Protein AF-A0A1Q3CC26-F1 (afdb_monomer_lite)

Radius of gyration: 18.16 Å; chains: 1; bounding box: 49×31×50 Å

Secondary structure (DSSP, 8-state):
--HHHHHHHHHT-EE--SSSS--EEEEEETTEEEEEEHHHHHHHHT----SB----SSS----SSS-HHHHHHHH-TTS-GGG-S--BGGGS-HHHHHHHHHIIIIIS--SS-SSB--HHHHHHHHHHHHT--B-HHHHHHHHHHHHHT-TTS----HHHHHHHHHHTT---TTPPPPP--------HHHHHHTT-

pLDDT: mean 88.32, std 8.86, range [59.94, 98.31]

Sequence (196 aa):
YYVELVKEFYNNLLDVSGDCDNLEIKSKVSKSVIKFDDKLLGDILSVPANGSRFFETKKWPEDLDLVLEDCLRVFYPNENVFGGMAKPTNLLSAEHRLLHHIVATHVLPTSGGHEKMSYQDLYIMCHVVTGKPLNLPYLIMKNILRASSNIDGALPYGMVTTKIFARFGIFPGNEIPSRIDVGDVYEASSLKRMGW

InterPro domains:
  IPR046796 Putative plant retrotransposon-related domain [PF20167] (1-170)

Organism: Cephalotus follicularis (NCBI:txid3775)

Foldseek 3Di:
DFVVQLVQFLLQWDFPDPDPPWTKIWGAGPNDIFIDTLCVLCVLVVHDQDFDLDDDFPDADPDPPDDQQVLCCVFQVPDDSVPPFQDFLLNGALVVSVLLCCCCPPQQDFPDDSGTDTSSSSVVSCCVVVVGDDRSSSNVSVSSNVQSVPPPTDRPDPVSVVSSCVVRVHDSVPGDDDDPPDDDDCDPVNSVVSVD

Structure (mmCIF, N/CA/C/O backbone):
data_AF-A0A1Q3CC26-F1
#
_entry.id   AF-A0A1Q3CC26-F1
#
loop_
_atom_site.group_PDB
_atom_site.id
_atom_site.type_symbol
_atom_site.label_atom_id
_atom_site.label_alt_id
_atom_site.label_comp_id
_atom_site.label_asym_id
_atom_site.label_entity_id
_atom_site.label_seq_id
_atom_site.pdbx_PDB_ins_code
_atom_site.Cartn_x
_atom_site.Cartn_y
_atom_site.Cartn_z
_atom_site.occupancy
_atom_site.B_iso_or_equiv
_atom_site.auth_seq_id
_atom_site.auth_comp_id
_atom_site.auth_asym_id
_atom_site.auth_atom_id
_atom_site.pdbx_PDB_model_num
ATOM 1 N N . TYR A 1 1 ? -17.063 4.656 2.271 1.00 89.69 1 TYR A N 1
ATOM 2 C CA . TYR A 1 1 ? -16.264 4.641 3.508 1.00 89.69 1 TYR A CA 1
ATOM 3 C C . TYR A 1 1 ? -16.839 5.657 4.477 1.00 89.69 1 TYR A C 1
ATOM 5 O O . TYR A 1 1 ? -17.681 6.440 4.064 1.00 89.69 1 TYR A O 1
ATOM 13 N N . TYR A 1 2 ? -16.430 5.628 5.739 1.00 94.06 2 TYR A N 1
ATOM 14 C CA . TYR A 1 2 ? -16.953 6.508 6.789 1.00 94.06 2 TYR A CA 1
ATOM 15 C C . TYR A 1 2 ? -15.856 7.502 7.185 1.00 94.06 2 TYR A C 1
ATOM 17 O O . TYR A 1 2 ? -14.860 7.098 7.776 1.00 94.06 2 TYR A O 1
ATOM 25 N N . VAL A 1 3 ? -15.968 8.756 6.740 1.00 92.75 3 VAL A N 1
ATOM 26 C CA . VAL A 1 3 ? -14.954 9.813 6.901 1.00 92.75 3 VAL A CA 1
ATOM 27 C C . VAL A 1 3 ? -14.581 10.048 8.364 1.00 92.75 3 VAL A C 1
ATOM 29 O O . VAL A 1 3 ? -13.393 10.094 8.671 1.00 92.75 3 VAL A O 1
ATOM 32 N N . GLU A 1 4 ? -15.552 10.194 9.261 1.00 94.25 4 GLU A N 1
ATOM 33 C CA . GLU A 1 4 ? -15.297 10.533 10.663 1.00 94.25 4 GLU A CA 1
ATOM 34 C C . GLU A 1 4 ? -14.693 9.347 11.417 1.00 94.25 4 GLU A C 1
ATOM 36 O O . GLU A 1 4 ? -13.690 9.518 12.111 1.00 94.25 4 GLU A O 1
ATOM 41 N N . LEU A 1 5 ? -15.188 8.125 11.188 1.00 95.06 5 LEU A N 1
ATOM 42 C CA . LEU A 1 5 ? -14.526 6.924 11.709 1.00 95.06 5 LEU A CA 1
ATOM 43 C C . LEU A 1 5 ? -13.107 6.736 11.159 1.00 95.06 5 LEU A C 1
ATOM 45 O O . LEU A 1 5 ? -12.209 6.325 11.893 1.00 95.06 5 LEU A O 1
ATOM 49 N N . VAL A 1 6 ? -12.880 7.020 9.873 1.00 95.12 6 VAL A N 1
ATOM 50 C CA . VAL A 1 6 ? -11.535 6.961 9.284 1.00 95.12 6 VAL A CA 1
ATOM 51 C C . VAL A 1 6 ? -10.623 7.983 9.964 1.00 95.12 6 VAL A C 1
ATOM 53 O O . VAL A 1 6 ? -9.529 7.617 10.379 1.00 95.12 6 VAL A O 1
ATOM 56 N N . LYS A 1 7 ? -11.063 9.229 10.167 1.00 94.31 7 LYS A N 1
ATOM 57 C CA . LYS A 1 7 ? -10.277 10.230 10.908 1.00 94.31 7 LYS A CA 1
ATOM 58 C C . LYS A 1 7 ? -9.962 9.773 12.332 1.00 94.31 7 LYS A C 1
ATOM 60 O O . LYS A 1 7 ? -8.811 9.868 12.746 1.00 94.31 7 LYS A O 1
ATOM 65 N N . GLU A 1 8 ? -10.942 9.239 13.065 1.00 95.31 8 GLU A N 1
ATOM 66 C CA . GLU A 1 8 ? -10.725 8.690 14.413 1.00 95.31 8 GLU A CA 1
ATOM 67 C C . GLU A 1 8 ? -9.664 7.578 14.394 1.00 95.31 8 GLU A C 1
ATOM 69 O O . GLU A 1 8 ? -8.750 7.577 15.220 1.00 95.31 8 GLU A O 1
ATOM 74 N N . PHE A 1 9 ? -9.741 6.671 13.416 1.00 96.50 9 PHE A N 1
ATOM 75 C CA . PHE A 1 9 ? -8.770 5.595 13.238 1.00 96.50 9 PHE A CA 1
ATOM 76 C C . PHE A 1 9 ? -7.343 6.109 13.040 1.00 96.50 9 PHE A C 1
ATOM 78 O O . PHE A 1 9 ? -6.434 5.619 13.713 1.00 96.50 9 PHE A O 1
ATOM 85 N N . TYR A 1 10 ? -7.151 7.085 12.151 1.00 95.44 10 TYR A N 1
ATOM 86 C CA . TYR A 1 10 ? -5.837 7.666 11.868 1.00 95.44 10 TYR A CA 1
ATOM 87 C C . TYR A 1 10 ? -5.294 8.491 13.042 1.00 95.44 10 TYR A C 1
ATOM 89 O O . TYR A 1 10 ? -4.112 8.385 13.357 1.00 95.44 10 TYR A O 1
ATOM 97 N N . ASN A 1 11 ? -6.146 9.252 13.734 1.00 93.88 11 ASN A N 1
ATOM 98 C CA . ASN A 1 11 ? -5.740 10.079 14.876 1.00 93.88 11 ASN A CA 1
ATOM 99 C C . ASN A 1 11 ? -5.278 9.254 16.086 1.00 93.88 11 ASN A C 1
ATOM 101 O O . ASN A 1 11 ? -4.453 9.715 16.868 1.00 93.88 11 ASN A O 1
ATOM 105 N N . ASN A 1 12 ? -5.812 8.041 16.246 1.00 94.94 12 ASN A N 1
ATOM 106 C CA . ASN A 1 12 ? -5.474 7.140 17.350 1.00 94.94 12 ASN A CA 1
ATOM 107 C C . ASN A 1 12 ? -4.494 6.028 16.941 1.00 94.94 12 ASN A C 1
ATOM 109 O O . ASN A 1 12 ? -4.332 5.056 17.684 1.00 94.94 12 ASN A O 1
ATOM 113 N N . LEU A 1 13 ? -3.894 6.136 15.753 1.00 95.06 13 LEU A N 1
ATOM 114 C CA . LEU A 1 13 ? -3.024 5.118 15.183 1.00 95.06 13 LEU A CA 1
ATOM 115 C C . LEU A 1 13 ? -1.675 5.068 15.906 1.00 95.06 13 LEU A C 1
ATOM 117 O O . LEU A 1 13 ? -1.036 6.091 16.138 1.00 95.06 13 LEU A O 1
ATOM 121 N N . LEU A 1 14 ? -1.229 3.860 16.230 1.00 93.31 14 LEU A N 1
ATOM 122 C CA . LEU A 1 14 ? 0.040 3.588 16.885 1.00 93.31 14 LEU A CA 1
ATOM 123 C C . LEU A 1 14 ? 0.729 2.413 16.198 1.00 93.31 14 LEU A C 1
ATOM 125 O O . LEU A 1 14 ? 0.115 1.367 15.971 1.00 93.31 14 LEU A O 1
ATOM 129 N N . ASP A 1 15 ? 2.017 2.587 15.931 1.00 92.00 15 ASP A N 1
ATOM 130 C CA . ASP A 1 15 ? 2.924 1.483 15.649 1.00 92.00 15 ASP A CA 1
ATOM 131 C C . ASP A 1 15 ? 3.275 0.808 16.985 1.00 92.00 15 ASP A C 1
ATOM 133 O O . ASP A 1 15 ? 3.804 1.452 17.895 1.00 92.00 15 ASP A O 1
ATOM 137 N N . VAL A 1 16 ? 2.901 -0.463 17.138 1.00 90.62 16 VAL A N 1
ATOM 138 C CA . VAL A 1 16 ? 3.174 -1.266 18.344 1.00 90.62 16 VAL A CA 1
ATOM 139 C C . VAL A 1 16 ? 4.120 -2.429 18.053 1.00 90.62 16 VAL A C 1
ATOM 141 O O . VAL A 1 16 ? 4.190 -3.376 18.837 1.00 90.62 16 VAL A O 1
ATOM 144 N N . SER A 1 17 ? 4.844 -2.351 16.936 1.00 85.56 17 SER A N 1
ATOM 145 C CA . SER A 1 17 ? 5.831 -3.347 16.527 1.00 85.56 17 SER A CA 1
ATOM 146 C C . SER A 1 17 ? 6.896 -3.513 17.612 1.00 85.56 17 SER A C 1
ATOM 148 O O . SER A 1 17 ? 7.475 -2.538 18.095 1.00 85.56 17 SER A O 1
ATOM 150 N N . GLY A 1 18 ? 7.143 -4.759 18.020 1.00 69.00 18 GLY A N 1
ATOM 151 C CA . GLY A 1 18 ? 8.181 -5.087 19.004 1.00 69.00 18 GLY A CA 1
ATOM 152 C C . GLY A 1 18 ? 9.588 -5.160 18.403 1.00 69.00 18 GLY A C 1
ATOM 153 O O . GLY A 1 18 ? 10.572 -5.042 19.130 1.00 69.00 18 GLY A O 1
ATOM 154 N N . ASP A 1 19 ? 9.680 -5.346 17.086 1.00 70.88 19 ASP A N 1
ATOM 155 C CA . ASP A 1 19 ? 10.912 -5.442 16.308 1.00 70.88 19 ASP A CA 1
ATOM 156 C C . ASP A 1 19 ? 10.727 -4.814 14.908 1.00 70.88 19 ASP A C 1
ATOM 158 O O . ASP A 1 19 ? 9.651 -4.321 14.565 1.00 70.88 19 ASP A O 1
ATOM 162 N N . CYS A 1 20 ? 11.796 -4.789 14.106 1.00 62.06 20 CYS A N 1
ATOM 163 C CA . CYS A 1 20 ? 11.787 -4.206 12.758 1.00 62.06 20 CYS A CA 1
ATOM 164 C C . CYS A 1 20 ? 10.996 -5.051 11.734 1.00 62.06 20 CYS A C 1
ATOM 166 O O . CYS A 1 20 ? 10.533 -4.525 10.718 1.00 62.06 20 CYS A O 1
ATOM 168 N N . ASP A 1 21 ? 10.829 -6.351 11.996 1.00 67.50 21 ASP A N 1
ATOM 169 C CA . ASP A 1 21 ? 10.376 -7.336 11.008 1.00 67.50 21 ASP A CA 1
ATOM 170 C C . ASP A 1 21 ? 8.868 -7.621 11.087 1.00 67.50 21 ASP A C 1
ATOM 172 O O . ASP A 1 21 ? 8.257 -8.044 10.096 1.00 67.50 21 ASP A O 1
ATOM 176 N N . ASN A 1 22 ? 8.246 -7.352 12.235 1.00 82.12 22 ASN A N 1
ATOM 177 C CA . ASN A 1 22 ? 6.847 -7.644 12.522 1.00 82.12 22 ASN A CA 1
ATOM 178 C C . ASN A 1 22 ? 6.056 -6.351 12.736 1.00 82.12 22 ASN A C 1
ATOM 180 O O . ASN A 1 22 ? 5.826 -5.916 13.865 1.00 82.12 22 ASN A O 1
ATOM 184 N N . LEU A 1 23 ? 5.629 -5.751 11.620 1.00 91.50 23 LEU A N 1
ATOM 185 C CA . LEU A 1 23 ? 4.786 -4.561 11.638 1.00 91.50 23 LEU A CA 1
ATOM 186 C C . LEU A 1 23 ? 3.415 -4.874 12.242 1.00 91.50 23 LEU A C 1
ATOM 188 O O . LEU A 1 23 ? 2.667 -5.687 11.698 1.00 91.50 23 LEU A O 1
ATOM 192 N N . GLU A 1 24 ? 3.052 -4.160 13.301 1.00 95.38 24 GLU A N 1
ATOM 193 C CA . GLU A 1 24 ? 1.739 -4.279 13.922 1.00 95.38 24 GLU A CA 1
ATOM 194 C C . GLU A 1 24 ? 1.145 -2.902 14.221 1.00 95.38 24 GLU A C 1
ATOM 196 O O . GLU A 1 24 ? 1.756 -2.052 14.871 1.00 95.38 24 GLU A O 1
ATOM 201 N N . ILE A 1 25 ? -0.081 -2.687 13.747 1.00 95.44 25 ILE A N 1
ATOM 202 C CA . ILE A 1 25 ? -0.804 -1.432 13.924 1.00 95.44 25 ILE A CA 1
ATOM 203 C C . ILE A 1 25 ? -1.866 -1.610 14.996 1.00 95.44 25 ILE A C 1
ATOM 205 O O . ILE A 1 25 ? -2.633 -2.576 14.988 1.00 95.44 25 ILE A O 1
ATOM 209 N N . LYS A 1 26 ? -1.964 -0.621 15.883 1.00 96.94 26 LYS A N 1
ATOM 210 C CA . LYS A 1 26 ? -3.034 -0.490 16.867 1.00 96.94 26 LYS A CA 1
ATOM 211 C C . LYS A 1 26 ? -3.762 0.834 16.679 1.00 96.94 26 LYS A C 1
ATOM 213 O O . LYS A 1 26 ? -3.135 1.863 16.477 1.00 96.94 26 LYS A O 1
ATOM 218 N N . SER A 1 27 ? -5.083 0.830 16.803 1.00 97.25 27 SER A N 1
ATOM 219 C CA . SER A 1 27 ? -5.876 2.059 16.890 1.00 97.25 27 SER A CA 1
ATOM 220 C C . SER A 1 27 ? -7.073 1.864 17.810 1.00 97.25 27 SER A C 1
ATOM 222 O O . SER A 1 27 ? -7.564 0.746 17.986 1.00 97.25 27 SER A O 1
ATOM 224 N N . LYS A 1 28 ? -7.540 2.945 18.433 1.00 96.81 28 LYS A N 1
ATOM 225 C CA . LY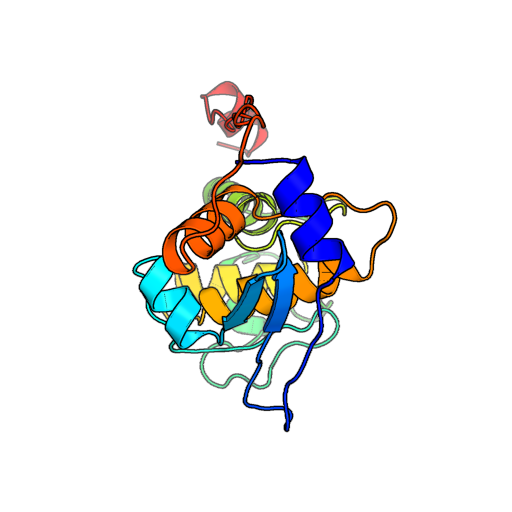S A 1 28 ? -8.766 2.948 19.232 1.00 96.81 28 LYS A CA 1
ATOM 226 C C . LYS A 1 28 ? -9.847 3.700 18.466 1.00 96.81 28 LYS A C 1
ATOM 228 O O . LYS A 1 28 ? -9.674 4.875 18.177 1.00 96.81 28 LYS A O 1
ATOM 233 N N . VAL A 1 29 ? -10.953 3.028 18.167 1.00 95.69 29 VAL A N 1
ATOM 234 C CA . VAL A 1 29 ? -12.065 3.587 17.386 1.00 95.69 29 VAL A CA 1
ATOM 235 C C . VAL A 1 29 ? -13.373 3.185 18.039 1.00 95.69 29 VAL A C 1
ATOM 237 O O . VAL A 1 29 ? -13.574 2.006 18.338 1.00 95.69 29 VAL A O 1
ATOM 240 N N . SER A 1 30 ? -14.266 4.142 18.296 1.00 92.75 30 SER A N 1
ATOM 241 C CA . SER A 1 30 ? -15.578 3.875 18.900 1.00 92.75 30 SER A CA 1
ATOM 242 C C . SER A 1 30 ? -15.479 3.016 20.172 1.00 92.75 30 SER A C 1
ATOM 244 O O . SER A 1 30 ? -16.214 2.049 20.362 1.00 92.75 30 SER A O 1
ATOM 246 N N . LYS A 1 31 ? -14.516 3.354 21.046 1.00 90.94 31 LYS A N 1
ATOM 247 C CA . LYS A 1 31 ? -14.164 2.638 22.297 1.00 90.94 31 LYS A CA 1
ATOM 248 C C . LYS A 1 31 ? -13.603 1.217 22.118 1.00 90.94 31 LYS A C 1
ATOM 250 O O . LYS A 1 31 ? -13.161 0.637 23.109 1.00 90.94 31 LYS A O 1
ATOM 255 N N . SER A 1 32 ? -13.551 0.698 20.897 1.00 94.12 32 SER A N 1
ATOM 256 C CA . SER A 1 32 ? -12.976 -0.604 20.562 1.00 94.12 32 SER A CA 1
ATOM 257 C C . SER A 1 32 ? -11.496 -0.467 20.217 1.00 94.12 32 SER A C 1
ATOM 259 O O . SER A 1 32 ? -11.059 0.566 19.711 1.00 94.12 32 SER A O 1
ATOM 261 N N . VAL A 1 33 ? -10.709 -1.502 20.510 1.00 96.50 33 VAL A N 1
ATOM 262 C CA . VAL A 1 33 ? -9.289 -1.559 20.141 1.00 96.50 33 VAL A CA 1
ATOM 263 C C . VAL A 1 33 ? -9.148 -2.439 18.910 1.00 96.50 33 VAL A C 1
ATOM 265 O O . VAL A 1 33 ? -9.494 -3.616 18.939 1.00 96.50 33 VAL A O 1
ATOM 268 N N . ILE A 1 34 ? -8.617 -1.855 17.846 1.00 97.25 34 ILE A N 1
ATOM 269 C CA . ILE A 1 34 ? -8.234 -2.537 16.617 1.00 97.25 34 ILE A CA 1
ATOM 270 C C . ILE A 1 34 ? -6.738 -2.832 16.717 1.00 97.25 34 ILE A C 1
ATOM 272 O O . ILE A 1 34 ? -5.959 -1.940 17.059 1.00 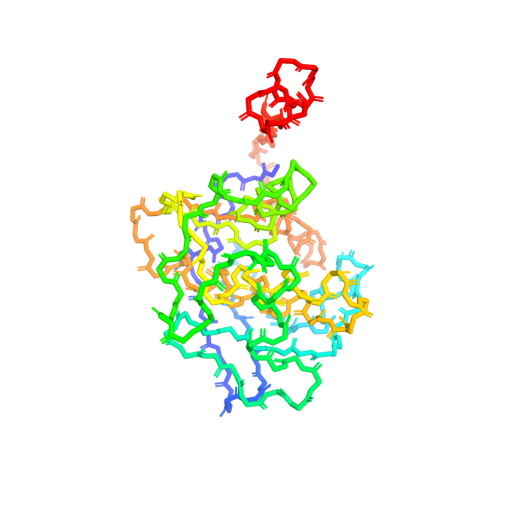97.25 34 ILE A O 1
ATOM 276 N N . LYS A 1 35 ? -6.339 -4.070 16.425 1.00 97.00 35 LYS A N 1
ATOM 277 C CA . LYS A 1 35 ? -4.936 -4.490 16.348 1.00 97.00 35 LYS A CA 1
ATOM 278 C C . LYS A 1 35 ? -4.781 -5.480 15.202 1.00 97.00 35 LYS A C 1
ATOM 280 O O . LYS A 1 35 ? -5.529 -6.455 15.166 1.00 97.00 35 LYS A O 1
ATOM 285 N N . PHE A 1 36 ? -3.880 -5.221 14.265 1.00 96.75 36 PHE A N 1
ATOM 286 C CA . PHE A 1 36 ? -3.698 -6.083 13.099 1.00 96.75 36 PHE A CA 1
ATOM 287 C C . PHE A 1 36 ? -2.277 -6.010 12.541 1.00 96.75 36 PHE A C 1
ATOM 289 O O . PHE A 1 36 ? -1.614 -4.974 12.625 1.00 96.75 36 PHE A O 1
ATOM 296 N N . ASP A 1 37 ? -1.851 -7.126 11.959 1.00 96.44 37 ASP A N 1
ATOM 297 C CA . ASP A 1 37 ? -0.633 -7.282 11.173 1.00 96.44 37 ASP A CA 1
ATOM 298 C C . ASP A 1 37 ? -0.968 -7.385 9.670 1.00 96.44 37 ASP A C 1
ATOM 300 O O . ASP A 1 37 ? -2.130 -7.291 9.248 1.00 96.44 37 ASP A O 1
ATOM 304 N N . ASP A 1 38 ? 0.060 -7.570 8.844 1.00 96.25 38 ASP A N 1
ATOM 305 C CA . ASP A 1 38 ? -0.075 -7.687 7.391 1.00 96.25 38 ASP A CA 1
ATOM 306 C C . ASP A 1 38 ? -0.850 -8.944 6.981 1.00 96.25 38 ASP A C 1
ATOM 308 O O . ASP A 1 38 ? -1.603 -8.911 6.009 1.00 96.25 38 ASP A O 1
ATOM 312 N N . LYS A 1 39 ? -0.728 -10.033 7.747 1.00 96.94 39 LYS A N 1
ATOM 313 C CA . LYS A 1 39 ? -1.462 -11.284 7.511 1.00 96.94 39 LYS A CA 1
ATOM 314 C C . LYS A 1 39 ? -2.960 -11.096 7.709 1.00 96.94 39 LYS A C 1
ATOM 316 O O . LYS A 1 39 ? -3.733 -11.406 6.805 1.00 96.94 39 LYS A O 1
ATOM 321 N N . LEU A 1 40 ? -3.374 -10.525 8.843 1.00 98.00 40 LEU A N 1
ATOM 322 C CA . LEU A 1 40 ? -4.784 -10.249 9.111 1.00 98.00 40 LEU A CA 1
ATOM 323 C C . LEU A 1 40 ? -5.357 -9.251 8.100 1.00 98.00 40 LEU A C 1
ATOM 325 O O . LEU A 1 40 ? -6.496 -9.410 7.661 1.00 98.00 40 LEU A O 1
ATOM 329 N N . LEU A 1 41 ? -4.585 -8.237 7.694 1.00 98.06 41 LEU A N 1
ATOM 330 C CA . LEU A 1 41 ? -5.019 -7.331 6.631 1.00 98.06 41 LEU A CA 1
ATOM 331 C C . LEU A 1 41 ? -5.150 -8.053 5.280 1.00 98.06 41 LEU A C 1
ATOM 333 O O . LEU A 1 41 ? -6.119 -7.810 4.558 1.00 98.06 41 LEU A O 1
ATOM 337 N N . GLY A 1 42 ? -4.223 -8.955 4.955 1.00 97.81 42 GLY A N 1
ATOM 338 C CA . GLY A 1 42 ? -4.294 -9.829 3.784 1.00 97.81 42 GLY A CA 1
ATOM 339 C C . GLY A 1 42 ? -5.580 -10.649 3.759 1.00 97.81 42 GLY A C 1
ATOM 340 O O . GLY A 1 42 ? -6.296 -10.625 2.759 1.00 97.81 42 GLY A O 1
ATOM 341 N N . ASP A 1 43 ? -5.948 -11.261 4.886 1.00 98.31 43 ASP A N 1
ATOM 342 C CA . ASP A 1 43 ? -7.200 -12.012 5.030 1.00 98.31 43 ASP A CA 1
ATOM 343 C C . ASP A 1 43 ? -8.438 -11.123 4.816 1.00 98.31 43 ASP A C 1
ATOM 345 O O . ASP A 1 43 ? -9.358 -11.491 4.082 1.00 98.31 43 ASP A O 1
ATOM 349 N N . ILE A 1 44 ? -8.457 -9.919 5.407 1.00 98.06 44 ILE A N 1
ATOM 350 C CA . ILE A 1 44 ? -9.551 -8.937 5.253 1.00 98.06 44 ILE A CA 1
ATOM 351 C C . ILE A 1 44 ? -9.727 -8.515 3.786 1.00 98.06 44 ILE A C 1
ATOM 353 O O . ILE A 1 44 ? -10.850 -8.293 3.319 1.00 98.06 44 ILE A O 1
ATOM 357 N N . LEU A 1 45 ? -8.618 -8.364 3.063 1.00 96.81 45 LEU A N 1
ATOM 358 C CA . LEU A 1 45 ? -8.600 -7.937 1.666 1.00 96.81 45 LEU A CA 1
ATOM 359 C C . LEU A 1 45 ? -8.684 -9.102 0.675 1.00 96.81 45 LEU A C 1
ATOM 361 O O . LEU A 1 45 ? -8.910 -8.851 -0.507 1.00 96.81 45 LEU A O 1
ATOM 365 N N . SER A 1 46 ? -8.565 -10.343 1.154 1.00 97.31 46 SER A N 1
ATOM 366 C CA . SER A 1 46 ? -8.463 -11.555 0.337 1.00 97.31 46 SER A CA 1
ATOM 367 C C . SER A 1 46 ? -7.287 -11.505 -0.648 1.00 97.31 46 SER A C 1
ATOM 369 O O . SER A 1 46 ? -7.427 -11.866 -1.815 1.00 97.31 46 SER A O 1
ATOM 371 N N . VAL A 1 47 ? -6.123 -11.044 -0.175 1.00 96.12 47 VAL A N 1
ATOM 372 C CA . VAL A 1 47 ? -4.873 -10.974 -0.950 1.00 96.12 47 VAL A CA 1
ATOM 373 C C . VAL A 1 47 ? -3.713 -11.625 -0.185 1.00 96.12 47 VAL A C 1
ATOM 375 O O . VAL A 1 47 ? -3.704 -11.591 1.047 1.00 96.12 47 VAL A O 1
ATOM 378 N N . PRO A 1 48 ? -2.709 -12.198 -0.875 1.00 96.06 48 PRO A N 1
ATOM 379 C CA . PRO A 1 48 ? -1.537 -12.767 -0.214 1.00 96.06 48 PRO A CA 1
ATOM 380 C C . PRO A 1 48 ? -0.733 -11.720 0.573 1.00 96.06 48 PRO A C 1
ATOM 382 O O . PRO A 1 48 ? -0.485 -10.618 0.087 1.00 96.06 48 PRO A O 1
ATOM 385 N N . ALA A 1 49 ? -0.264 -12.101 1.762 1.00 96.00 49 ALA A N 1
ATOM 386 C CA . ALA A 1 49 ? 0.671 -11.327 2.584 1.00 96.00 49 ALA A CA 1
ATOM 387 C C . ALA A 1 49 ? 2.095 -11.919 2.501 1.00 96.00 49 ALA A C 1
ATOM 389 O O . ALA A 1 49 ? 2.718 -12.242 3.512 1.00 96.00 49 ALA A O 1
ATOM 390 N N . ASN A 1 50 ? 2.592 -12.152 1.281 1.00 94.31 50 ASN A N 1
ATOM 391 C CA . ASN A 1 50 ? 3.904 -12.750 1.019 1.00 94.31 50 ASN A CA 1
ATOM 392 C C . ASN A 1 50 ? 4.730 -11.909 0.034 1.00 94.31 50 ASN A C 1
ATOM 394 O O . ASN A 1 50 ? 4.227 -10.969 -0.572 1.00 94.31 50 ASN A O 1
ATOM 398 N N . GLY A 1 51 ? 6.006 -12.258 -0.125 1.00 94.00 51 GLY A N 1
ATOM 399 C CA . GLY A 1 51 ? 6.914 -11.545 -1.021 1.00 94.00 51 GLY A CA 1
ATOM 400 C C . GLY A 1 51 ? 7.589 -10.342 -0.373 1.00 94.00 51 GLY A C 1
ATOM 401 O O . GLY A 1 51 ? 7.652 -10.237 0.855 1.00 94.00 51 GLY A O 1
ATOM 402 N N . SER A 1 52 ? 8.123 -9.453 -1.211 1.00 93.25 52 SER A N 1
ATOM 403 C CA . SER A 1 52 ? 8.915 -8.316 -0.740 1.00 93.25 52 SER A CA 1
ATOM 404 C C . SER A 1 52 ? 8.094 -7.359 0.123 1.00 93.25 52 SER A C 1
ATOM 406 O O . SER A 1 52 ? 6.926 -7.081 -0.154 1.00 93.25 52 SER A O 1
ATOM 408 N N . ARG A 1 53 ? 8.734 -6.843 1.173 1.00 92.19 53 ARG A N 1
ATOM 409 C CA . ARG A 1 53 ? 8.197 -5.848 2.114 1.00 92.19 53 ARG A CA 1
ATOM 410 C C . ARG A 1 53 ? 8.903 -4.494 1.986 1.00 92.19 53 ARG A C 1
ATOM 412 O O . ARG A 1 53 ? 8.777 -3.646 2.863 1.00 92.19 53 ARG A O 1
ATOM 419 N N . PHE A 1 54 ? 9.681 -4.289 0.923 1.00 89.75 54 PHE A N 1
ATOM 420 C CA . PHE A 1 54 ? 10.449 -3.063 0.748 1.00 89.75 54 PHE A CA 1
ATOM 421 C C . PHE A 1 54 ? 9.537 -1.826 0.720 1.00 89.75 54 PHE A C 1
ATOM 423 O O . PHE A 1 54 ? 8.639 -1.708 -0.111 1.00 89.75 54 PHE A O 1
ATOM 430 N N . PHE A 1 55 ? 9.795 -0.887 1.629 1.00 86.75 55 PHE A N 1
ATOM 431 C CA . PHE A 1 55 ? 9.056 0.364 1.751 1.00 86.75 55 PHE A CA 1
ATOM 432 C C . PHE A 1 55 ? 10.033 1.507 2.021 1.00 86.75 55 PHE A C 1
ATOM 434 O O . PHE A 1 55 ? 9.968 2.137 3.065 1.00 86.75 55 PHE A O 1
ATOM 441 N N . GLU A 1 56 ? 10.953 1.797 1.095 1.00 82.25 56 GLU A N 1
ATOM 442 C CA . GLU A 1 56 ? 11.811 2.980 1.235 1.00 82.25 56 GLU A CA 1
ATOM 443 C C . GLU A 1 56 ? 11.888 3.861 0.001 1.00 82.25 56 GLU A C 1
ATOM 445 O O . GLU A 1 56 ? 11.801 3.410 -1.135 1.00 82.25 56 GLU A O 1
ATOM 450 N N . THR A 1 57 ? 12.020 5.165 0.240 1.00 77.56 57 THR A N 1
ATOM 451 C CA . THR A 1 57 ? 11.949 6.190 -0.815 1.00 77.56 57 THR A CA 1
ATOM 452 C C . THR A 1 57 ? 13.312 6.620 -1.343 1.00 77.56 57 THR A C 1
ATOM 454 O O . THR A 1 57 ? 13.396 7.122 -2.461 1.00 77.56 57 THR A O 1
ATOM 457 N N . LYS A 1 58 ? 14.380 6.458 -0.551 1.00 80.00 58 LYS A N 1
ATOM 458 C CA . LYS A 1 58 ? 15.692 7.073 -0.826 1.00 80.00 58 LYS A CA 1
ATOM 459 C C . LYS A 1 58 ? 16.722 6.133 -1.450 1.00 80.00 58 LYS A C 1
ATOM 461 O O . LYS A 1 58 ? 17.641 6.615 -2.106 1.00 80.00 58 LYS A O 1
ATOM 466 N N . LYS A 1 59 ? 16.601 4.825 -1.226 1.00 85.44 59 LYS A N 1
ATOM 467 C CA . LYS A 1 59 ? 17.566 3.810 -1.672 1.00 85.44 59 LYS A CA 1
ATOM 468 C C . LYS A 1 59 ? 16.806 2.657 -2.314 1.00 85.44 59 LYS A C 1
ATOM 470 O O . LYS A 1 59 ? 15.767 2.282 -1.793 1.00 85.44 59 LYS A O 1
ATOM 475 N N . TRP A 1 60 ? 17.336 2.092 -3.393 1.00 89.19 60 TRP A N 1
ATOM 476 C CA . TRP A 1 60 ? 16.856 0.821 -3.938 1.00 89.19 60 TRP A CA 1
ATOM 477 C C . TRP A 1 60 ? 17.222 -0.351 -3.005 1.00 89.19 60 TRP A C 1
ATOM 479 O O . TRP A 1 60 ? 18.306 -0.314 -2.407 1.00 89.19 60 TRP A O 1
ATOM 489 N N . PRO A 1 61 ? 16.361 -1.373 -2.840 1.00 89.00 61 PRO A N 1
ATOM 490 C CA . PRO A 1 61 ? 16.705 -2.539 -2.035 1.00 89.00 61 PRO A CA 1
ATOM 491 C C . PRO A 1 61 ? 17.850 -3.337 -2.658 1.00 89.00 61 PRO A C 1
ATOM 493 O O . PRO A 1 61 ? 18.040 -3.356 -3.871 1.00 89.00 61 PRO A O 1
ATOM 496 N N . GLU A 1 62 ? 18.593 -4.050 -1.818 1.00 86.25 62 GLU A N 1
ATOM 497 C CA . GLU A 1 62 ? 19.491 -5.107 -2.284 1.00 86.25 62 GLU A CA 1
ATOM 498 C C . GLU A 1 62 ? 18.644 -6.341 -2.604 1.00 86.25 62 GLU A C 1
ATOM 500 O O . GLU A 1 62 ? 18.444 -7.222 -1.771 1.00 86.25 62 GLU A O 1
ATOM 505 N N . ASP A 1 63 ? 18.074 -6.338 -3.806 1.00 85.88 63 ASP A N 1
ATOM 506 C CA . ASP A 1 63 ? 17.195 -7.377 -4.325 1.00 85.88 63 ASP A CA 1
ATOM 507 C C . ASP A 1 63 ? 17.880 -8.063 -5.515 1.00 85.88 63 ASP A C 1
ATOM 509 O O . ASP A 1 63 ? 18.069 -7.460 -6.573 1.00 85.88 63 ASP A O 1
ATOM 513 N N . LEU A 1 64 ? 18.290 -9.324 -5.327 1.00 82.44 64 LEU A N 1
ATOM 514 C CA . LEU A 1 64 ? 18.960 -10.122 -6.366 1.00 82.44 64 LEU A CA 1
ATOM 515 C C . LEU A 1 64 ? 18.041 -10.419 -7.554 1.00 82.44 64 LEU A C 1
ATOM 517 O O . LEU A 1 64 ? 18.506 -10.701 -8.656 1.00 82.44 64 LEU A O 1
ATOM 521 N N . ASP A 1 65 ? 16.739 -10.381 -7.307 1.00 86.50 65 ASP A N 1
ATOM 522 C CA . ASP A 1 65 ? 15.694 -10.705 -8.249 1.00 86.50 65 ASP A CA 1
ATOM 523 C C . ASP A 1 65 ? 15.232 -9.467 -9.033 1.00 86.50 65 ASP A C 1
ATOM 525 O O . ASP A 1 65 ? 14.768 -9.605 -10.168 1.00 86.50 65 ASP A O 1
ATOM 529 N N . LEU A 1 66 ? 15.344 -8.273 -8.451 1.00 91.50 66 LEU A N 1
ATOM 530 C CA . LEU A 1 66 ? 14.953 -6.998 -9.051 1.00 91.50 66 LEU A CA 1
ATOM 531 C C . LEU A 1 66 ? 16.099 -5.986 -8.974 1.00 91.50 66 LEU A C 1
ATOM 533 O O . LEU A 1 66 ? 16.067 -5.020 -8.210 1.00 91.50 66 LEU A O 1
ATOM 537 N N . VAL A 1 67 ? 17.112 -6.195 -9.813 1.00 91.75 67 VAL A N 1
ATOM 538 C CA . VAL A 1 67 ? 18.235 -5.265 -9.973 1.00 91.75 67 VAL A CA 1
ATOM 539 C C . VAL A 1 67 ? 17.740 -3.945 -10.581 1.00 91.75 67 VAL A C 1
ATOM 541 O O . VAL A 1 67 ? 16.997 -3.940 -11.567 1.00 91.75 67 VAL A O 1
ATOM 544 N N . LEU A 1 68 ? 18.157 -2.813 -10.000 1.00 90.56 68 LEU A N 1
ATOM 545 C CA . LEU A 1 68 ? 17.694 -1.471 -10.379 1.00 90.56 68 LEU A CA 1
ATOM 546 C C . LEU A 1 68 ? 17.883 -1.197 -11.873 1.00 90.56 68 LEU A C 1
ATOM 548 O O . LEU A 1 68 ? 16.978 -0.698 -12.539 1.00 90.56 68 LEU A O 1
ATOM 552 N N . GLU A 1 69 ? 19.058 -1.515 -12.405 1.00 90.44 69 GLU A N 1
ATOM 553 C CA . GLU A 1 69 ? 19.422 -1.241 -13.790 1.00 90.44 69 GLU A CA 1
ATOM 554 C C . GLU A 1 69 ? 18.545 -2.022 -14.772 1.00 90.44 69 GLU A C 1
ATOM 556 O O . GLU A 1 69 ? 18.177 -1.488 -15.818 1.00 90.44 69 GLU A O 1
ATOM 561 N N . ASP A 1 70 ? 18.167 -3.255 -14.434 1.00 91.25 70 ASP A N 1
ATOM 562 C CA . ASP A 1 70 ? 17.305 -4.085 -15.279 1.00 91.25 70 ASP A CA 1
ATOM 563 C C . ASP A 1 70 ? 15.863 -3.582 -15.254 1.00 91.25 70 ASP A C 1
ATOM 565 O O . ASP A 1 70 ? 15.243 -3.417 -16.305 1.00 91.25 70 ASP A O 1
ATOM 569 N N . CYS A 1 71 ? 15.371 -3.215 -14.071 1.00 92.62 71 CYS A N 1
ATOM 570 C CA . CYS A 1 71 ? 14.117 -2.491 -13.906 1.00 92.62 71 CYS A CA 1
ATOM 571 C C . CYS A 1 71 ? 14.078 -1.217 -14.765 1.00 92.62 71 CYS A C 1
ATOM 573 O O . CYS A 1 71 ? 13.153 -1.012 -15.551 1.00 92.62 71 CYS A O 1
ATOM 575 N N . LEU A 1 72 ? 15.107 -0.371 -14.678 1.00 91.62 72 LEU A N 1
ATOM 576 C CA . LEU A 1 72 ? 15.180 0.864 -15.456 1.00 91.62 72 LEU A CA 1
ATOM 577 C C . LEU A 1 72 ? 15.199 0.606 -16.966 1.00 91.62 72 LEU A C 1
ATOM 579 O O . LEU A 1 72 ? 14.556 1.354 -17.695 1.00 91.62 72 LEU A O 1
ATOM 583 N N . ARG A 1 73 ? 15.864 -0.451 -17.448 1.00 91.38 73 ARG A N 1
ATOM 584 C CA . ARG A 1 73 ? 15.860 -0.817 -18.878 1.00 91.38 73 ARG A CA 1
ATOM 585 C C . ARG A 1 73 ? 14.480 -1.222 -19.388 1.00 91.38 73 ARG A C 1
ATOM 587 O O . ARG A 1 73 ? 14.171 -0.946 -20.543 1.00 91.38 73 ARG A O 1
ATOM 594 N N . VAL A 1 74 ? 13.655 -1.849 -18.548 1.00 92.62 74 VAL A N 1
ATOM 595 C CA . VAL A 1 74 ? 12.277 -2.223 -18.911 1.00 92.62 74 VAL A CA 1
ATOM 596 C C . VAL A 1 74 ? 11.412 -0.979 -19.119 1.00 92.62 74 VAL A C 1
ATOM 598 O O . VAL A 1 74 ? 10.693 -0.881 -20.112 1.00 92.62 74 VAL A O 1
ATOM 601 N N . PHE A 1 75 ? 11.489 -0.010 -18.205 1.00 91.94 75 PHE A N 1
ATOM 602 C CA . PHE A 1 75 ? 10.614 1.168 -18.238 1.00 91.94 75 PHE A CA 1
ATOM 603 C C . PHE A 1 75 ? 11.167 2.325 -19.079 1.00 91.94 75 PHE A C 1
ATOM 605 O O . PHE A 1 75 ? 10.390 3.089 -19.651 1.00 91.94 75 PHE A O 1
ATOM 612 N N . TYR A 1 76 ? 12.491 2.425 -19.198 1.00 90.06 76 TYR A N 1
ATOM 613 C CA . TYR A 1 76 ? 13.211 3.489 -19.893 1.00 90.06 76 TYR A CA 1
ATOM 614 C C . TYR A 1 76 ? 14.308 2.922 -20.819 1.00 90.06 76 TYR A C 1
ATOM 616 O O . TYR A 1 76 ? 15.496 3.174 -20.606 1.00 90.06 76 TYR A O 1
ATOM 624 N N . PRO A 1 77 ? 13.945 2.180 -21.881 1.00 87.00 77 PRO A N 1
ATOM 625 C CA . PRO A 1 77 ? 14.908 1.443 -22.710 1.00 87.00 77 PRO A CA 1
ATOM 626 C C . PRO A 1 77 ? 15.938 2.325 -23.434 1.00 87.00 77 PRO A C 1
ATOM 628 O O . PRO A 1 77 ? 17.012 1.847 -23.787 1.00 87.00 77 PRO A O 1
ATOM 631 N N . ASN A 1 78 ? 15.627 3.608 -23.644 1.00 85.25 78 ASN A N 1
ATOM 632 C CA . ASN A 1 78 ? 16.473 4.557 -24.379 1.00 85.25 78 ASN A CA 1
ATOM 633 C C . ASN A 1 78 ? 17.212 5.554 -23.470 1.00 85.25 78 ASN A C 1
ATOM 635 O O . ASN A 1 78 ? 17.844 6.486 -23.963 1.00 85.25 78 ASN A O 1
ATOM 639 N N . GLU A 1 79 ? 17.116 5.395 -22.151 1.00 81.75 79 GLU A N 1
ATOM 640 C CA . GLU A 1 79 ? 17.679 6.330 -21.179 1.00 81.75 79 GLU A CA 1
ATOM 641 C C . GLU A 1 79 ? 18.964 5.806 -20.542 1.00 81.75 79 GLU A C 1
ATOM 643 O O . GLU A 1 79 ? 19.171 4.606 -20.365 1.00 81.75 79 GLU A O 1
ATOM 648 N N . ASN A 1 80 ? 19.813 6.732 -20.091 1.00 78.94 80 ASN A N 1
ATOM 649 C CA . ASN A 1 80 ? 20.965 6.367 -19.276 1.00 78.94 80 ASN A CA 1
ATOM 650 C C . ASN A 1 80 ? 20.509 5.904 -17.877 1.00 78.94 80 ASN A C 1
ATOM 652 O O . ASN A 1 80 ? 19.926 6.693 -17.123 1.00 78.94 80 ASN A O 1
ATOM 656 N N . VAL A 1 81 ? 20.817 4.651 -17.531 1.00 76.88 81 VAL A N 1
ATOM 657 C CA . VAL A 1 81 ? 20.505 4.018 -16.236 1.00 76.88 81 VAL A CA 1
ATOM 658 C C . VAL A 1 81 ? 21.394 4.501 -15.082 1.00 76.88 81 VAL A C 1
ATOM 660 O O . VAL A 1 81 ? 20.992 4.425 -13.928 1.00 76.88 81 VAL A O 1
ATOM 663 N N . PHE A 1 82 ? 22.562 5.087 -15.367 1.00 70.19 82 PHE A N 1
ATOM 664 C CA . PHE A 1 82 ? 23.549 5.498 -14.356 1.00 70.19 82 PHE A CA 1
ATOM 665 C C . PHE A 1 82 ? 23.269 6.876 -13.718 1.00 70.19 82 PHE A C 1
ATOM 667 O O . PHE A 1 82 ? 24.102 7.405 -12.986 1.00 70.19 82 PHE A O 1
ATOM 674 N N . GLY A 1 83 ? 22.106 7.480 -13.995 1.00 68.25 83 GLY A N 1
ATOM 675 C CA . GLY A 1 83 ? 21.728 8.829 -13.541 1.00 68.25 83 GLY A CA 1
ATOM 676 C C . GLY A 1 83 ? 20.829 8.894 -12.297 1.00 68.25 83 GLY A C 1
ATOM 677 O O . GLY A 1 83 ? 20.365 9.979 -11.949 1.00 68.25 83 GLY A O 1
ATOM 678 N N . GLY A 1 84 ? 20.545 7.762 -11.644 1.00 71.31 84 GLY A N 1
ATOM 679 C CA . GLY A 1 84 ? 19.598 7.685 -10.524 1.00 71.31 84 GLY A CA 1
ATOM 680 C C . GLY A 1 84 ? 18.125 7.875 -10.933 1.00 71.31 84 GLY A C 1
ATOM 681 O O . GLY A 1 84 ? 17.783 7.893 -12.114 1.00 71.31 84 GLY A O 1
ATOM 682 N N . MET A 1 85 ? 17.238 8.027 -9.940 1.00 77.38 85 MET A N 1
ATOM 683 C CA . MET A 1 85 ? 15.769 8.003 -10.113 1.00 77.38 85 MET A CA 1
ATOM 684 C C . MET A 1 85 ? 15.095 9.307 -10.535 1.00 77.38 85 MET A C 1
ATOM 686 O O . MET A 1 85 ? 13.873 9.409 -10.504 1.00 77.38 85 MET A O 1
ATOM 690 N N . ALA A 1 86 ? 15.837 10.323 -10.967 1.00 73.69 86 ALA A N 1
ATOM 691 C CA . ALA A 1 86 ? 15.230 11.559 -11.463 1.00 73.69 86 ALA A CA 1
ATOM 692 C C . ALA A 1 86 ? 14.645 11.389 -12.886 1.00 73.69 86 ALA A C 1
ATOM 694 O O . ALA A 1 86 ? 14.903 12.211 -13.765 1.00 73.69 86 ALA A O 1
ATOM 695 N N . LYS A 1 87 ? 13.887 10.312 -13.132 1.00 81.62 87 LYS A N 1
ATOM 696 C CA . LYS A 1 87 ? 13.315 9.972 -14.436 1.00 81.62 87 LYS A CA 1
ATOM 697 C C . LYS A 1 87 ? 11.880 10.499 -14.552 1.00 81.62 87 LYS A C 1
ATOM 699 O O . LYS A 1 87 ? 11.047 10.211 -13.686 1.00 81.62 87 LYS A O 1
ATOM 704 N N . PRO A 1 88 ? 11.581 11.303 -15.585 1.00 86.00 88 PRO A N 1
ATOM 705 C CA . PRO A 1 88 ? 10.248 11.854 -15.768 1.00 86.00 88 PRO A CA 1
ATOM 706 C C . PRO A 1 88 ? 9.292 10.783 -16.315 1.00 86.00 88 PRO A C 1
ATOM 708 O O . PRO A 1 88 ? 9.693 9.869 -17.039 1.00 86.00 88 PRO A O 1
ATOM 711 N N . THR A 1 89 ? 8.013 10.867 -15.961 1.00 86.62 89 THR A N 1
ATOM 712 C CA . THR A 1 89 ? 7.008 9.849 -16.326 1.00 86.62 89 THR A CA 1
ATOM 713 C C . THR A 1 89 ? 6.524 9.975 -17.770 1.00 86.62 89 THR A C 1
ATOM 715 O O . THR A 1 89 ? 5.994 9.022 -18.333 1.00 86.62 89 THR A O 1
ATOM 718 N N . ASN A 1 90 ? 6.763 11.113 -18.426 1.00 86.06 90 ASN A N 1
ATOM 719 C CA . ASN A 1 90 ? 6.394 11.340 -19.826 1.00 86.06 90 ASN A CA 1
ATOM 720 C C . ASN A 1 90 ? 7.213 10.510 -20.835 1.00 86.06 90 ASN A C 1
ATOM 722 O O . ASN A 1 90 ? 6.785 10.386 -21.980 1.00 86.06 90 ASN A O 1
ATOM 726 N N . LEU A 1 91 ? 8.359 9.952 -20.428 1.00 88.81 91 LEU A N 1
ATOM 727 C CA . LEU A 1 91 ? 9.188 9.077 -21.269 1.00 88.81 91 LEU A CA 1
ATOM 728 C C . LEU A 1 91 ? 8.729 7.611 -21.260 1.00 88.81 91 LEU A C 1
ATOM 730 O O . LEU A 1 91 ? 9.220 6.810 -22.050 1.00 88.81 91 LEU A O 1
ATOM 734 N N . LEU A 1 92 ? 7.794 7.252 -20.379 1.00 90.00 92 LEU A N 1
ATOM 735 C CA . LEU A 1 92 ? 7.214 5.916 -20.324 1.00 90.00 92 LEU A CA 1
ATOM 736 C C . LEU A 1 92 ? 6.296 5.663 -21.535 1.00 90.00 92 LEU A C 1
ATOM 738 O O . LEU A 1 92 ? 5.632 6.574 -22.052 1.00 90.00 92 LEU A O 1
ATOM 742 N N . SER A 1 93 ? 6.176 4.395 -21.935 1.00 90.25 93 SER A N 1
ATOM 743 C CA . SER A 1 93 ? 5.111 3.958 -22.848 1.00 90.25 93 SER A CA 1
ATOM 744 C C . SER A 1 93 ? 3.727 4.252 -22.252 1.00 90.25 93 SER A C 1
ATOM 746 O O . SER A 1 93 ? 3.592 4.453 -21.043 1.00 90.25 93 SER A O 1
ATOM 748 N N . ALA A 1 94 ? 2.684 4.276 -23.085 1.00 88.88 94 ALA A N 1
ATOM 749 C CA . ALA A 1 94 ? 1.316 4.508 -22.613 1.00 88.88 94 ALA A CA 1
ATOM 750 C C . ALA A 1 94 ? 0.897 3.497 -21.527 1.00 88.88 94 ALA A C 1
ATOM 752 O O . ALA A 1 94 ? 0.356 3.881 -20.492 1.00 88.88 94 ALA A O 1
ATOM 753 N N . GLU A 1 95 ? 1.232 2.218 -21.718 1.00 90.00 95 GLU A N 1
ATOM 754 C CA . GLU A 1 95 ? 0.956 1.138 -20.762 1.00 90.00 95 GLU A CA 1
ATOM 755 C C . GLU A 1 95 ? 1.699 1.338 -19.435 1.00 90.00 95 GLU A C 1
ATOM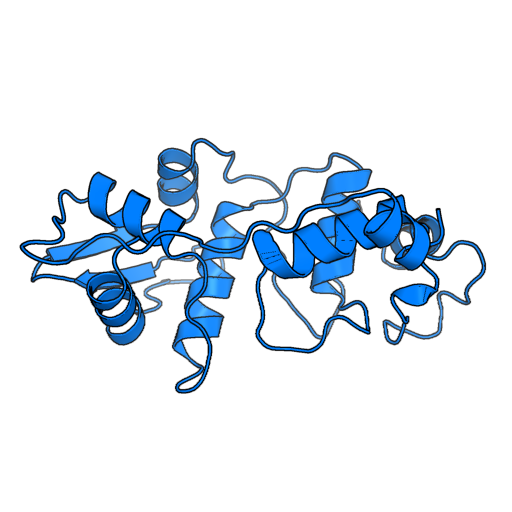 757 O O . GLU A 1 95 ? 1.111 1.215 -18.361 1.00 90.00 95 GLU A O 1
ATOM 762 N N . HIS A 1 96 ? 2.978 1.719 -19.488 1.00 92.38 96 HIS A N 1
ATOM 763 C CA . HIS A 1 96 ? 3.766 1.979 -18.286 1.00 92.38 96 HIS A CA 1
ATOM 764 C C . HIS A 1 96 ? 3.322 3.254 -17.557 1.00 92.38 96 HIS A C 1
ATOM 766 O O . HIS A 1 96 ? 3.380 3.290 -16.329 1.00 92.38 96 HIS A O 1
ATOM 772 N N . ARG A 1 97 ? 2.830 4.279 -18.269 1.00 90.88 97 ARG A N 1
ATOM 773 C CA . ARG A 1 97 ? 2.201 5.457 -17.642 1.00 90.88 97 ARG A CA 1
ATOM 774 C C . ARG A 1 97 ? 0.916 5.092 -16.924 1.00 90.88 97 ARG A C 1
ATOM 776 O O . ARG A 1 97 ? 0.710 5.547 -15.804 1.00 90.88 97 ARG A O 1
ATOM 783 N N . LEU A 1 98 ? 0.078 4.265 -17.544 1.00 90.25 98 LEU A N 1
ATOM 784 C CA . LEU A 1 98 ? -1.140 3.769 -16.914 1.00 90.25 98 LEU A CA 1
ATOM 785 C C . LEU A 1 98 ? -0.813 2.967 -15.648 1.00 90.25 98 LEU A C 1
ATOM 787 O O . LEU A 1 98 ? -1.409 3.204 -14.598 1.00 90.25 98 LEU A O 1
ATOM 791 N N . LEU A 1 99 ? 0.172 2.070 -15.722 1.00 93.62 99 LEU A N 1
ATOM 792 C CA . LEU A 1 99 ? 0.625 1.299 -14.567 1.00 93.62 99 LEU A CA 1
ATOM 793 C C . LEU A 1 99 ? 1.180 2.206 -13.457 1.00 93.62 99 LEU A C 1
ATOM 795 O O . LEU A 1 99 ? 0.807 2.037 -12.297 1.00 93.62 99 LEU A O 1
ATOM 799 N N . HIS A 1 100 ? 2.026 3.182 -13.800 1.00 91.75 100 HIS A N 1
ATOM 800 C CA . HIS A 1 100 ? 2.546 4.163 -12.841 1.00 91.75 100 HIS A CA 1
ATOM 801 C C . HIS A 1 100 ? 1.414 4.929 -12.163 1.00 91.75 100 HIS A C 1
ATOM 803 O O . HIS A 1 100 ? 1.400 5.032 -10.939 1.00 91.75 100 HIS A O 1
ATOM 809 N N . HIS A 1 101 ? 0.430 5.392 -12.937 1.00 89.06 101 HIS A N 1
ATOM 810 C CA . HIS A 1 101 ? -0.727 6.097 -12.399 1.00 89.06 101 HIS A CA 1
ATOM 811 C C . HIS A 1 101 ? -1.507 5.215 -11.423 1.00 89.06 101 HIS A C 1
ATOM 813 O O . HIS A 1 101 ? -1.771 5.657 -10.308 1.00 89.06 101 HIS A O 1
ATOM 819 N N . ILE A 1 102 ? -1.808 3.958 -11.773 1.00 90.69 102 ILE A N 1
ATOM 820 C CA . ILE A 1 102 ? -2.470 3.002 -10.866 1.00 90.69 102 ILE A CA 1
ATOM 821 C C . ILE A 1 102 ? -1.664 2.829 -9.571 1.00 90.69 102 ILE A C 1
ATOM 823 O O . ILE A 1 102 ? -2.232 2.882 -8.478 1.00 90.69 102 ILE A O 1
ATOM 827 N N . VAL A 1 103 ? -0.345 2.650 -9.669 1.00 92.38 103 VAL A N 1
ATOM 828 C CA . VAL A 1 103 ? 0.520 2.487 -8.494 1.00 92.38 103 VAL A CA 1
ATOM 829 C C . VAL A 1 103 ? 0.478 3.732 -7.608 1.00 92.38 103 VAL A C 1
ATOM 831 O O . VAL A 1 103 ? 0.193 3.622 -6.415 1.00 92.38 103 VAL A O 1
ATOM 834 N N . ALA A 1 104 ? 0.681 4.910 -8.193 1.00 89.19 104 ALA A N 1
ATOM 835 C CA . ALA A 1 104 ? 0.817 6.168 -7.470 1.00 89.19 104 ALA A CA 1
ATOM 836 C C . ALA A 1 104 ? -0.497 6.680 -6.853 1.00 89.19 104 ALA A C 1
ATOM 838 O O . ALA A 1 104 ? -0.458 7.454 -5.898 1.00 89.19 104 ALA A O 1
ATOM 839 N N . THR A 1 105 ? -1.652 6.248 -7.371 1.00 86.06 105 THR A N 1
ATOM 840 C CA . THR A 1 105 ? -2.976 6.714 -6.919 1.00 86.06 105 THR A CA 1
ATOM 841 C C . THR A 1 105 ? -3.766 5.670 -6.129 1.00 86.06 105 THR A C 1
ATOM 843 O O . THR A 1 105 ? -4.529 6.041 -5.239 1.00 86.06 105 THR A O 1
ATOM 846 N N . HIS A 1 106 ? -3.584 4.372 -6.398 1.00 86.62 106 HIS A N 1
ATOM 847 C CA . HIS A 1 106 ? -4.397 3.310 -5.791 1.00 86.62 106 HIS A CA 1
ATOM 848 C C . HIS A 1 106 ? -3.590 2.367 -4.897 1.00 86.62 106 HIS A C 1
ATOM 850 O O . HIS A 1 106 ? -4.048 2.022 -3.807 1.00 86.62 106 HIS A O 1
ATOM 856 N N . VAL A 1 107 ? -2.395 1.948 -5.325 1.00 90.88 107 VAL A N 1
ATOM 857 C CA . VAL A 1 107 ? -1.564 1.016 -4.540 1.00 90.88 107 VAL A CA 1
ATOM 858 C C . VAL A 1 107 ? -0.903 1.750 -3.381 1.00 90.88 107 VAL A C 1
ATOM 860 O O . VAL A 1 107 ? -1.021 1.345 -2.222 1.00 90.88 107 VAL A O 1
ATOM 863 N N . LEU A 1 108 ? -0.241 2.861 -3.691 1.00 89.06 108 LEU A N 1
ATOM 864 C CA . LEU A 1 108 ? 0.570 3.624 -2.755 1.00 89.06 108 LEU A CA 1
ATOM 865 C C . LEU A 1 108 ? 0.275 5.136 -2.844 1.00 89.06 108 LEU A C 1
ATOM 867 O O . LEU A 1 108 ? 1.19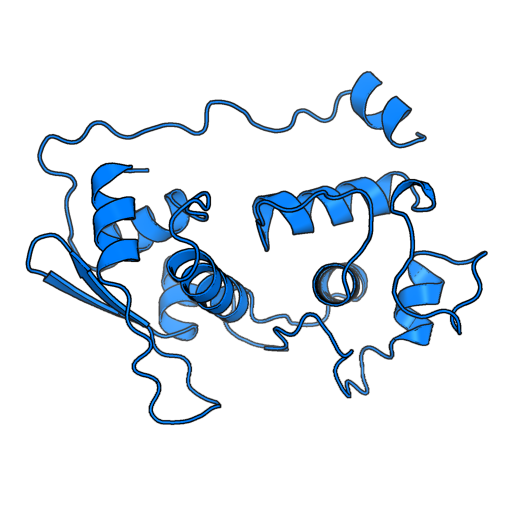2 5.931 -3.045 1.00 89.06 108 LEU A O 1
ATOM 871 N N . PRO A 1 109 ? -1.004 5.545 -2.669 1.00 87.75 109 PRO A N 1
ATOM 872 C CA . PRO A 1 109 ? -1.435 6.938 -2.735 1.00 87.75 109 PRO A CA 1
ATOM 873 C C . PRO A 1 109 ? -0.577 7.859 -1.872 1.00 87.75 109 PRO A C 1
ATOM 875 O O . PRO A 1 109 ? -0.368 7.606 -0.679 1.00 87.75 109 PRO A O 1
ATOM 878 N N . THR A 1 110 ? -0.127 8.957 -2.478 1.00 79.94 110 THR A N 1
ATOM 879 C CA . THR A 1 110 ? 0.564 10.069 -1.815 1.00 79.94 110 THR A CA 1
ATOM 880 C C . THR A 1 110 ? 0.002 11.405 -2.287 1.00 79.94 110 THR A C 1
ATOM 882 O O . THR A 1 110 ? -0.556 11.501 -3.372 1.00 79.94 110 THR A O 1
ATOM 885 N N . SER A 1 111 ? 0.167 12.455 -1.481 1.00 68.50 111 SER A N 1
ATOM 886 C CA . SER A 1 111 ? -0.237 13.824 -1.832 1.00 68.50 111 SER A CA 1
ATOM 887 C C . SER A 1 111 ? 0.788 14.570 -2.704 1.00 68.50 111 SER A C 1
ATOM 889 O O . SER A 1 111 ? 0.661 15.776 -2.897 1.00 68.50 111 SER A O 1
ATOM 891 N N . GLY A 1 112 ? 1.847 13.893 -3.165 1.00 68.31 112 GLY A N 1
ATOM 892 C CA . GLY A 1 112 ? 2.908 14.484 -3.983 1.00 68.31 112 GLY A CA 1
ATOM 893 C C . GLY A 1 112 ? 2.578 14.469 -5.476 1.00 68.31 112 GLY A C 1
ATOM 894 O O . GLY A 1 112 ? 1.741 13.698 -5.929 1.00 68.31 112 GLY A O 1
ATOM 895 N N . GLY A 1 113 ? 3.262 15.308 -6.256 1.00 67.56 113 GLY A N 1
ATOM 896 C CA . GLY A 1 113 ? 3.128 15.293 -7.715 1.00 67.56 113 GLY A CA 1
ATOM 897 C C . GLY A 1 113 ? 3.639 13.986 -8.335 1.00 67.56 113 GLY A C 1
ATOM 898 O O . GLY A 1 113 ? 4.663 13.453 -7.914 1.00 67.56 113 GLY A O 1
ATOM 899 N N . HIS A 1 114 ? 2.954 13.504 -9.374 1.00 77.00 114 HIS A N 1
ATOM 900 C CA . HIS A 1 114 ? 3.258 12.243 -10.074 1.00 77.00 114 HIS A CA 1
ATOM 901 C C . HIS A 1 114 ? 4.070 12.440 -11.372 1.00 77.00 114 HIS A C 1
ATOM 903 O O . HIS A 1 114 ? 4.082 11.589 -12.259 1.00 77.00 114 HIS A O 1
ATOM 909 N N . GLU A 1 115 ? 4.750 13.581 -11.516 1.00 77.25 115 GLU A N 1
ATOM 910 C CA . GLU A 1 115 ? 5.542 13.912 -12.714 1.00 77.25 115 GLU A CA 1
ATOM 911 C C . GLU A 1 115 ? 6.861 13.127 -12.808 1.00 77.25 115 GLU A C 1
ATOM 913 O O . GLU A 1 115 ? 7.440 12.982 -13.889 1.00 77.25 115 GLU A O 1
ATOM 918 N N . LYS A 1 116 ? 7.358 12.629 -11.671 1.00 82.69 116 LYS A N 1
ATOM 919 C CA . LYS A 1 116 ? 8.605 11.866 -11.563 1.00 82.69 116 LYS A CA 1
ATOM 920 C C . LYS A 1 116 ? 8.338 10.528 -10.897 1.00 82.69 116 LYS A C 1
ATOM 922 O O . LYS A 1 116 ? 7.519 10.443 -9.985 1.00 82.69 116 LYS A O 1
ATOM 927 N N . MET A 1 117 ? 9.063 9.509 -11.337 1.00 85.62 117 MET A N 1
ATOM 928 C CA . MET A 1 117 ? 8.987 8.178 -10.749 1.00 85.62 117 MET A CA 1
ATOM 929 C C . MET A 1 117 ? 9.859 8.097 -9.490 1.00 85.62 117 MET A C 1
ATOM 931 O O . MET A 1 117 ? 11.028 8.480 -9.519 1.00 85.62 117 MET A O 1
ATOM 935 N N . SER A 1 118 ? 9.315 7.588 -8.384 1.00 87.12 118 SER A N 1
ATOM 936 C CA . SER A 1 118 ? 10.098 7.286 -7.179 1.00 87.12 118 SER A CA 1
ATOM 937 C C . SER A 1 118 ? 10.664 5.860 -7.206 1.00 87.12 118 SER A C 1
ATOM 939 O O . SER A 1 118 ? 10.167 5.007 -7.942 1.00 87.12 118 SER A O 1
ATOM 941 N N . TYR A 1 119 ? 11.680 5.566 -6.377 1.00 88.75 119 TYR A N 1
ATOM 942 C CA . TYR A 1 119 ? 12.168 4.185 -6.191 1.00 88.75 119 TYR A CA 1
ATOM 943 C C . TYR A 1 119 ? 11.037 3.234 -5.770 1.00 88.75 119 TYR A C 1
ATOM 945 O O . TYR A 1 119 ? 11.004 2.100 -6.234 1.00 88.75 119 TYR A O 1
ATOM 953 N N . GLN A 1 120 ? 10.095 3.698 -4.939 1.00 90.00 120 GLN A N 1
ATOM 954 C CA . GLN A 1 120 ? 8.943 2.894 -4.518 1.00 90.00 120 GLN A CA 1
ATOM 955 C C . GLN A 1 120 ? 8.030 2.563 -5.697 1.00 90.00 120 GLN A C 1
ATOM 957 O O . GLN A 1 120 ? 7.670 1.401 -5.872 1.00 90.00 120 GLN A O 1
ATOM 962 N N . ASP A 1 121 ? 7.701 3.562 -6.522 1.00 90.62 121 ASP A N 1
ATOM 963 C CA . ASP A 1 121 ? 6.849 3.352 -7.693 1.00 90.62 121 ASP A CA 1
ATOM 964 C C . ASP A 1 121 ? 7.491 2.344 -8.644 1.00 90.62 121 ASP A C 1
ATOM 966 O O . ASP A 1 121 ? 6.867 1.346 -8.993 1.00 90.62 121 ASP A O 1
ATOM 970 N N . LEU A 1 122 ? 8.764 2.562 -8.999 1.00 92.44 122 LEU A N 1
ATOM 971 C CA . LEU A 1 122 ? 9.505 1.671 -9.889 1.00 92.44 122 LEU A CA 1
ATOM 972 C C . LEU A 1 122 ? 9.547 0.243 -9.342 1.00 92.44 122 LEU A C 1
ATOM 974 O O . LEU A 1 122 ? 9.309 -0.699 -10.089 1.00 92.44 122 LEU A O 1
ATOM 978 N N . TYR A 1 123 ? 9.819 0.076 -8.048 1.00 93.69 123 TYR A N 1
ATOM 979 C CA . TYR A 1 123 ? 9.921 -1.243 -7.431 1.00 93.69 123 TYR A CA 1
ATOM 980 C C . TYR A 1 123 ? 8.597 -2.014 -7.513 1.00 93.69 123 TYR A C 1
ATOM 982 O O . TYR A 1 123 ? 8.566 -3.169 -7.937 1.00 93.69 123 TYR A O 1
ATOM 990 N N . ILE A 1 124 ? 7.477 -1.356 -7.202 1.00 94.56 124 ILE A N 1
ATOM 991 C CA . ILE A 1 124 ? 6.139 -1.958 -7.299 1.00 94.56 124 ILE A CA 1
ATOM 992 C C . ILE A 1 124 ? 5.801 -2.286 -8.750 1.00 94.56 124 ILE A C 1
ATOM 994 O O . ILE A 1 124 ? 5.317 -3.380 -9.037 1.00 94.56 124 ILE A O 1
ATOM 998 N N . MET A 1 125 ? 6.082 -1.369 -9.676 1.00 95.38 125 MET A N 1
ATOM 999 C CA . MET A 1 125 ? 5.869 -1.601 -11.103 1.00 95.38 125 MET A CA 1
ATOM 1000 C C . MET A 1 125 ? 6.694 -2.793 -11.603 1.00 95.38 125 MET A C 1
ATOM 1002 O O . MET A 1 125 ? 6.161 -3.625 -12.335 1.00 95.38 125 MET A O 1
ATOM 1006 N N . CYS A 1 126 ? 7.951 -2.936 -11.168 1.00 95.62 126 CYS A N 1
ATOM 1007 C CA . CYS A 1 126 ? 8.779 -4.097 -11.487 1.00 95.62 126 CYS A CA 1
ATOM 1008 C C . CYS A 1 126 ? 8.165 -5.398 -10.974 1.00 95.62 126 CYS A C 1
ATOM 1010 O O . CYS A 1 126 ? 8.110 -6.372 -11.721 1.00 95.62 126 CYS A O 1
ATOM 1012 N N . HIS A 1 127 ? 7.659 -5.426 -9.740 1.00 95.88 127 HIS A N 1
ATOM 1013 C CA . HIS A 1 127 ? 6.953 -6.592 -9.205 1.00 95.88 127 HIS A CA 1
ATOM 1014 C C . HIS A 1 127 ? 5.735 -6.972 -10.051 1.00 95.88 127 HIS A C 1
ATOM 1016 O O . HIS A 1 127 ? 5.550 -8.148 -10.361 1.00 95.88 127 HIS A O 1
ATOM 1022 N N . VAL A 1 128 ? 4.942 -5.983 -10.477 1.00 95.50 128 VAL A N 1
ATOM 1023 C CA . VAL A 1 128 ? 3.768 -6.212 -11.332 1.00 95.50 128 VAL A CA 1
ATOM 1024 C C . VAL A 1 128 ? 4.177 -6.773 -12.696 1.00 95.50 128 VAL A C 1
ATOM 1026 O O . VAL A 1 128 ? 3.626 -7.784 -13.122 1.00 95.50 128 VAL A O 1
ATOM 1029 N N . VAL A 1 129 ? 5.161 -6.165 -13.365 1.00 95.81 129 VAL A N 1
ATOM 1030 C CA . VAL A 1 129 ? 5.594 -6.579 -14.713 1.00 95.81 129 VAL A CA 1
ATOM 1031 C C . VAL A 1 129 ? 6.303 -7.935 -14.705 1.00 95.81 129 VAL A C 1
ATOM 1033 O O . VAL A 1 129 ? 6.134 -8.725 -15.629 1.00 95.81 129 VAL A O 1
ATOM 1036 N N . THR A 1 130 ? 7.076 -8.235 -13.661 1.00 94.75 130 THR A N 1
ATOM 1037 C CA . THR A 1 130 ? 7.809 -9.509 -13.537 1.00 94.75 130 THR A CA 1
ATOM 1038 C C . THR A 1 130 ? 6.987 -10.626 -12.895 1.00 94.75 130 THR A C 1
ATOM 1040 O O . THR A 1 130 ? 7.444 -11.768 -12.854 1.00 94.75 130 THR A O 1
ATOM 1043 N N . GLY A 1 131 ? 5.793 -10.322 -12.377 1.00 94.00 131 GLY A N 1
ATOM 1044 C CA . GLY A 1 131 ? 4.945 -11.281 -11.669 1.00 94.00 131 GLY A CA 1
ATOM 1045 C C . GLY A 1 131 ? 5.537 -11.773 -10.343 1.00 94.00 131 GLY A C 1
ATOM 1046 O O . GLY A 1 131 ? 5.147 -12.835 -9.855 1.00 94.00 131 GLY A O 1
ATOM 1047 N N . LYS A 1 132 ? 6.493 -11.040 -9.757 1.00 94.31 132 LYS A N 1
ATOM 1048 C CA . LYS A 1 132 ? 7.137 -11.431 -8.497 1.00 94.31 132 LYS A CA 1
ATOM 1049 C C . LYS A 1 132 ? 6.261 -11.060 -7.295 1.00 94.31 132 LYS A C 1
ATOM 1051 O O . LYS A 1 132 ? 5.745 -9.942 -7.255 1.00 94.31 132 LYS A O 1
ATOM 1056 N N . PRO A 1 133 ? 6.132 -11.934 -6.278 1.00 94.81 133 PRO A N 1
ATOM 1057 C CA . PRO A 1 133 ? 5.312 -11.655 -5.102 1.00 94.81 133 PRO A CA 1
ATOM 1058 C C . PRO A 1 133 ? 5.717 -10.368 -4.373 1.00 94.81 133 PRO A C 1
ATOM 1060 O O . PRO A 1 133 ? 6.895 -10.145 -4.082 1.00 94.81 133 PRO A O 1
ATOM 1063 N N . LEU A 1 134 ? 4.720 -9.556 -4.034 1.00 94.50 134 LEU A N 1
ATOM 1064 C CA . LEU A 1 134 ? 4.851 -8.305 -3.295 1.00 94.50 134 LEU A CA 1
ATOM 1065 C C . LEU A 1 134 ? 3.832 -8.302 -2.157 1.00 94.50 134 LEU A C 1
ATOM 1067 O O . LEU A 1 134 ? 2.646 -8.551 -2.391 1.00 94.50 134 LEU A O 1
ATOM 1071 N N . ASN A 1 135 ? 4.271 -7.975 -0.943 1.00 95.75 135 ASN A N 1
ATOM 1072 C CA . ASN A 1 135 ? 3.405 -7.988 0.228 1.00 95.75 135 ASN A CA 1
ATOM 1073 C C . ASN A 1 135 ? 2.561 -6.707 0.277 1.00 95.75 135 ASN A C 1
ATOM 1075 O O . ASN A 1 135 ? 2.858 -5.756 1.002 1.00 95.75 135 ASN A O 1
ATOM 1079 N N . LEU A 1 136 ? 1.504 -6.674 -0.535 1.00 95.69 136 LEU A N 1
ATOM 1080 C CA . LEU A 1 136 ? 0.607 -5.527 -0.652 1.00 95.69 136 LEU A CA 1
ATOM 1081 C C . LEU A 1 136 ? -0.011 -5.098 0.696 1.00 95.69 136 LEU A C 1
ATOM 1083 O O . LEU A 1 136 ? -0.006 -3.895 0.967 1.00 95.69 136 LEU A O 1
ATOM 1087 N N . PRO A 1 137 ? -0.491 -6.009 1.571 1.00 96.81 137 PRO A N 1
ATOM 1088 C CA . PRO A 1 137 ? -0.972 -5.625 2.898 1.00 96.81 137 PRO A CA 1
ATOM 1089 C C . PRO A 1 137 ? 0.072 -4.860 3.718 1.00 96.81 137 PRO A C 1
ATOM 1091 O O . PRO A 1 137 ? -0.242 -3.812 4.284 1.00 96.81 137 PRO A O 1
ATOM 1094 N N . TYR A 1 138 ? 1.327 -5.317 3.720 1.00 95.44 138 TYR A N 1
ATOM 1095 C CA . TYR A 1 138 ? 2.414 -4.632 4.416 1.00 95.44 138 TYR A CA 1
ATOM 1096 C C . TYR A 1 138 ? 2.644 -3.214 3.871 1.00 95.44 138 TYR A C 1
ATOM 1098 O O . TYR A 1 138 ? 2.771 -2.264 4.648 1.00 95.44 138 TYR A O 1
ATOM 1106 N N . LEU A 1 139 ? 2.643 -3.040 2.543 1.00 94.75 139 LEU A N 1
ATOM 1107 C CA . LEU A 1 139 ? 2.799 -1.717 1.923 1.00 94.75 139 LEU A CA 1
ATOM 1108 C C . LEU A 1 139 ? 1.648 -0.772 2.285 1.00 94.75 139 LEU A C 1
ATOM 1110 O O . LEU A 1 139 ? 1.889 0.396 2.595 1.00 94.75 139 LEU A O 1
ATOM 1114 N N . ILE A 1 140 ? 0.409 -1.275 2.293 1.00 95.75 140 ILE A N 1
ATOM 1115 C CA . ILE A 1 140 ? -0.762 -0.505 2.726 1.00 95.75 140 ILE A CA 1
ATOM 1116 C C . ILE A 1 140 ? -0.577 -0.061 4.178 1.00 95.75 140 ILE A C 1
ATOM 1118 O O . ILE A 1 140 ? -0.720 1.123 4.468 1.00 95.75 140 ILE A O 1
ATOM 1122 N N . MET A 1 141 ? -0.197 -0.966 5.084 1.00 95.75 141 MET A N 1
ATOM 1123 C CA . MET A 1 141 ? 0.030 -0.641 6.497 1.00 95.75 141 MET A CA 1
ATOM 1124 C C . MET A 1 141 ? 1.107 0.426 6.696 1.00 95.75 141 MET A C 1
ATOM 1126 O O . MET A 1 141 ? 0.881 1.406 7.409 1.00 95.75 141 MET A O 1
ATOM 1130 N N . LYS A 1 142 ? 2.259 0.286 6.034 1.00 93.69 142 LYS A N 1
ATOM 1131 C CA . LYS A 1 142 ? 3.319 1.300 6.088 1.00 93.69 142 LYS A CA 1
ATOM 1132 C C . LYS A 1 142 ? 2.849 2.645 5.539 1.00 93.69 142 LYS A C 1
ATOM 1134 O O . LYS A 1 142 ? 3.185 3.682 6.107 1.00 93.69 142 LYS A O 1
ATOM 1139 N N . ASN A 1 143 ? 2.040 2.653 4.480 1.00 93.12 143 ASN A N 1
ATOM 1140 C CA . ASN A 1 143 ? 1.509 3.898 3.941 1.00 93.12 143 ASN A CA 1
ATOM 1141 C C . ASN A 1 143 ? 0.421 4.524 4.832 1.00 93.12 143 ASN A C 1
ATOM 1143 O O . ASN A 1 143 ? 0.365 5.746 4.940 1.00 93.12 143 ASN A O 1
ATOM 1147 N N . ILE A 1 144 ? -0.390 3.719 5.530 1.00 94.25 144 ILE A N 1
ATOM 1148 C CA . ILE A 1 144 ? -1.309 4.198 6.575 1.00 94.25 144 ILE A CA 1
ATOM 1149 C C . ILE A 1 144 ? -0.514 4.930 7.672 1.00 94.25 144 ILE A C 1
ATOM 1151 O O . ILE A 1 144 ? -0.850 6.067 7.995 1.00 94.25 144 ILE A O 1
ATOM 1155 N N . LEU A 1 145 ? 0.567 4.330 8.186 1.00 92.62 145 LEU A N 1
ATOM 1156 C CA . LEU A 1 145 ? 1.432 4.953 9.201 1.00 92.62 145 LEU A CA 1
ATOM 1157 C C . LEU A 1 145 ? 2.124 6.223 8.692 1.00 92.62 145 LEU A C 1
ATOM 1159 O O . LEU A 1 145 ? 2.180 7.234 9.387 1.00 92.62 145 LEU A O 1
ATOM 1163 N N . ARG A 1 146 ? 2.623 6.204 7.452 1.00 90.50 146 ARG A N 1
ATOM 1164 C CA . ARG A 1 146 ? 3.209 7.395 6.822 1.00 90.50 146 ARG A CA 1
ATOM 1165 C C . ARG A 1 146 ? 2.195 8.537 6.736 1.00 90.50 146 ARG A C 1
ATOM 1167 O O . ARG A 1 146 ? 2.547 9.683 6.999 1.00 90.50 146 ARG A O 1
ATOM 1174 N N . ALA A 1 147 ? 0.951 8.233 6.370 1.00 90.75 147 ALA A N 1
ATOM 1175 C CA . ALA A 1 147 ? -0.106 9.228 6.252 1.00 90.75 147 ALA A CA 1
ATOM 1176 C C . ALA A 1 147 ? -0.577 9.759 7.615 1.00 90.75 147 ALA A C 1
ATOM 1178 O O . ALA A 1 147 ? -0.866 10.947 7.711 1.00 90.75 147 ALA A O 1
ATOM 1179 N N . SER A 1 148 ? -0.587 8.944 8.680 1.00 90.31 148 SER A N 1
ATOM 1180 C CA . SER A 1 148 ? -0.972 9.419 10.021 1.00 90.31 148 SER A CA 1
ATOM 1181 C C . SER A 1 148 ? -0.013 10.463 10.595 1.00 90.31 148 SER A C 1
ATOM 1183 O O . SER A 1 148 ? -0.405 11.251 11.447 1.00 90.31 148 SER A O 1
ATOM 1185 N N . SER A 1 149 ? 1.240 10.496 10.136 1.00 85.75 149 SER A N 1
ATOM 1186 C CA . SER A 1 149 ? 2.209 11.522 10.541 1.00 85.75 149 SER A CA 1
ATOM 1187 C C . SER A 1 149 ? 2.034 12.862 9.815 1.00 85.75 149 SER A C 1
ATOM 1189 O O . SER A 1 149 ? 2.689 13.833 10.191 1.00 85.75 149 SER A O 1
ATOM 1191 N N . ASN A 1 150 ? 1.186 12.941 8.782 1.00 82.50 150 ASN A N 1
ATOM 1192 C CA . ASN A 1 150 ? 0.954 14.163 8.014 1.00 82.50 150 ASN A CA 1
ATOM 1193 C C . ASN A 1 150 ? -0.382 14.812 8.408 1.00 82.50 150 ASN A C 1
ATOM 1195 O O . ASN A 1 150 ? -1.437 14.403 7.932 1.00 82.50 150 ASN A O 1
ATOM 1199 N N . ILE A 1 151 ? -0.318 15.841 9.258 1.00 69.75 151 ILE A N 1
ATOM 1200 C CA . ILE A 1 151 ? -1.490 16.510 9.856 1.00 69.75 151 ILE A CA 1
ATOM 1201 C C . ILE A 1 151 ? -2.414 17.138 8.798 1.00 69.75 151 ILE A C 1
ATOM 1203 O O . ILE A 1 151 ? -3.632 17.089 8.951 1.00 69.75 151 ILE A O 1
ATOM 1207 N N . ASP A 1 152 ? -1.849 17.665 7.710 1.00 75.00 152 ASP A N 1
ATOM 1208 C CA . ASP A 1 152 ? -2.597 18.313 6.621 1.00 75.00 152 ASP A CA 1
ATOM 1209 C C . ASP A 1 152 ? -2.785 17.389 5.400 1.00 75.00 152 ASP A C 1
ATOM 1211 O O . ASP A 1 152 ? -3.267 17.802 4.343 1.00 75.00 152 ASP A O 1
ATOM 1215 N N . GLY A 1 153 ? -2.358 16.129 5.519 1.00 76.19 153 GLY A N 1
ATOM 1216 C CA . GLY A 1 153 ? -2.387 15.148 4.443 1.00 76.19 153 GLY A CA 1
ATOM 1217 C C . GLY A 1 153 ? -3.767 14.532 4.228 1.00 76.19 153 GLY A C 1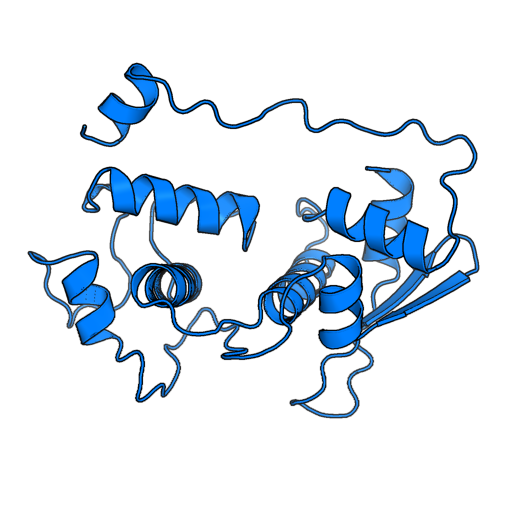
ATOM 1218 O O . GLY A 1 153 ? -4.561 14.363 5.151 1.00 76.19 153 GLY A O 1
ATOM 1219 N N . ALA A 1 154 ? -4.041 14.119 2.990 1.00 84.19 154 ALA A N 1
ATOM 1220 C CA . ALA A 1 154 ? -5.191 13.267 2.712 1.00 84.19 154 ALA A CA 1
ATOM 1221 C C . ALA A 1 154 ? -5.028 11.907 3.415 1.00 84.19 154 ALA A C 1
ATOM 1223 O O . ALA A 1 154 ? -3.942 11.328 3.395 1.00 84.19 154 ALA A O 1
ATOM 1224 N N . LEU A 1 155 ? -6.115 11.381 3.990 1.00 90.88 155 LEU A N 1
ATOM 1225 C CA . LEU A 1 155 ? -6.143 10.049 4.600 1.00 90.88 155 LEU A CA 1
ATOM 1226 C C . LEU A 1 155 ? -6.450 8.996 3.524 1.00 90.88 155 LEU A C 1
ATOM 1228 O O . LEU A 1 155 ? -7.585 8.948 3.032 1.00 90.88 155 LEU A O 1
ATOM 1232 N N . PRO A 1 156 ? -5.474 8.163 3.120 1.00 91.69 156 PRO A N 1
ATOM 1233 C CA . PRO A 1 156 ? -5.699 7.181 2.072 1.00 91.69 156 PRO A CA 1
ATOM 1234 C C . PRO A 1 156 ? -6.568 6.013 2.563 1.00 91.69 156 PRO A C 1
ATOM 1236 O O . PRO A 1 156 ? -6.928 5.898 3.730 1.00 91.69 156 PRO A O 1
ATOM 1239 N N . TYR A 1 157 ? -6.910 5.108 1.646 1.00 93.75 157 TYR A N 1
ATOM 1240 C CA . TYR A 1 157 ? -7.467 3.788 1.964 1.00 93.75 157 TYR A CA 1
ATOM 1241 C C . TYR A 1 157 ? -8.781 3.746 2.765 1.00 93.75 157 TYR A C 1
ATOM 1243 O O . TYR A 1 157 ? -9.086 2.715 3.362 1.00 93.75 157 TYR A O 1
ATOM 1251 N N . GLY A 1 158 ? -9.631 4.778 2.718 1.00 93.88 158 GLY A N 1
ATOM 1252 C CA . GLY A 1 158 ? -10.897 4.791 3.469 1.00 93.88 158 GLY A CA 1
ATOM 1253 C C . GLY A 1 158 ? -11.768 3.533 3.280 1.00 93.88 158 GLY A C 1
ATOM 1254 O O . GLY A 1 158 ? -12.394 3.057 4.230 1.00 93.88 158 GLY A O 1
ATOM 1255 N N . MET A 1 159 ? -11.782 2.933 2.080 1.00 93.19 159 MET A N 1
ATOM 1256 C CA . MET A 1 159 ? -12.472 1.654 1.835 1.00 93.19 159 MET A CA 1
ATOM 1257 C C . MET A 1 159 ? -11.826 0.466 2.559 1.00 93.19 159 MET A C 1
ATOM 1259 O O . MET A 1 159 ? -12.545 -0.348 3.137 1.00 93.19 159 MET A O 1
ATOM 1263 N N . VAL A 1 160 ? -10.493 0.371 2.559 1.00 95.88 160 VAL A N 1
ATOM 1264 C CA . VAL A 1 160 ? -9.754 -0.664 3.304 1.00 95.88 160 VAL A CA 1
ATOM 1265 C C . VAL A 1 160 ? -10.025 -0.507 4.794 1.00 95.88 160 VAL A C 1
ATOM 1267 O O . VAL A 1 160 ? -10.408 -1.472 5.446 1.00 95.88 160 VAL A O 1
ATOM 1270 N N . THR A 1 161 ? -9.942 0.716 5.319 1.00 96.31 161 THR A N 1
ATOM 1271 C CA . THR A 1 161 ? -10.235 1.012 6.725 1.00 96.31 161 THR A CA 1
ATOM 1272 C C . THR A 1 161 ? -11.669 0.626 7.095 1.00 96.31 161 THR A C 1
ATOM 1274 O O . THR A 1 161 ? -11.906 0.032 8.141 1.00 96.31 161 THR A O 1
ATOM 1277 N N . THR A 1 162 ? -12.631 0.845 6.192 1.00 95.62 162 THR A N 1
ATOM 1278 C CA . THR A 1 162 ? -14.019 0.393 6.391 1.00 95.62 162 THR A CA 1
ATOM 1279 C C . THR A 1 162 ? -14.128 -1.138 6.463 1.00 95.62 162 THR A C 1
ATOM 1281 O O . THR A 1 162 ? -14.886 -1.659 7.280 1.00 95.62 162 THR A O 1
ATOM 1284 N N . LYS A 1 163 ? -13.356 -1.882 5.656 1.00 96.81 163 LYS A N 1
ATOM 1285 C CA . LYS A 1 163 ? -13.292 -3.352 5.753 1.00 96.81 163 LYS A CA 1
ATOM 1286 C C . LYS A 1 163 ? -12.653 -3.819 7.063 1.00 96.81 163 LYS A C 1
ATOM 1288 O O . LYS A 1 163 ? -13.117 -4.800 7.640 1.00 96.81 163 LYS A O 1
ATOM 1293 N N . ILE A 1 164 ? -11.641 -3.101 7.555 1.00 97.75 164 ILE A N 1
ATOM 1294 C CA . ILE A 1 164 ? -11.061 -3.343 8.881 1.00 97.75 164 ILE A CA 1
ATOM 1295 C C . ILE A 1 164 ? -12.149 -3.169 9.947 1.00 97.75 164 ILE A C 1
ATOM 1297 O O . ILE A 1 164 ? -12.382 -4.090 10.719 1.00 97.75 164 ILE A O 1
ATOM 1301 N N . PHE A 1 165 ? -12.901 -2.066 9.946 1.00 97.19 165 PHE A N 1
ATOM 1302 C CA . PHE A 1 165 ? -13.997 -1.862 10.905 1.00 97.19 165 PHE A CA 1
ATOM 1303 C C . PHE A 1 165 ? -15.013 -3.005 10.899 1.00 97.19 165 PHE A C 1
ATOM 1305 O O . PHE A 1 165 ? -15.354 -3.521 11.964 1.00 97.19 165 PHE A O 1
ATOM 1312 N N . ALA A 1 166 ? -15.422 -3.463 9.713 1.00 95.94 166 ALA A N 1
ATOM 1313 C CA . ALA A 1 166 ? -16.338 -4.591 9.575 1.00 95.94 166 ALA A CA 1
ATOM 1314 C C . ALA A 1 166 ? -15.784 -5.879 10.210 1.00 95.94 166 ALA A C 1
ATOM 1316 O O . ALA A 1 166 ? -16.519 -6.587 10.898 1.00 95.94 166 ALA A O 1
ATOM 1317 N N . ARG A 1 167 ? -14.483 -6.164 10.050 1.00 97.31 167 ARG A N 1
ATOM 1318 C CA . ARG A 1 167 ? -13.826 -7.326 10.675 1.00 97.31 167 ARG A CA 1
ATOM 1319 C C . ARG A 1 167 ? -13.841 -7.264 12.205 1.00 97.31 167 ARG A C 1
ATOM 1321 O O . ARG A 1 167 ? -13.935 -8.309 12.840 1.00 97.31 167 ARG A O 1
ATOM 1328 N N . PHE A 1 168 ? -13.764 -6.067 12.780 1.00 96.62 168 PHE A N 1
ATOM 1329 C CA . PHE A 1 168 ? -13.767 -5.842 14.230 1.00 96.62 168 PHE A CA 1
ATOM 1330 C C . PHE A 1 168 ? -15.161 -5.534 14.805 1.00 96.62 168 PHE A C 1
ATOM 1332 O O . PHE A 1 168 ? -15.273 -5.225 15.988 1.00 96.62 168 PHE A O 1
ATOM 1339 N N . GLY A 1 169 ? -16.228 -5.620 13.999 1.00 95.50 169 GLY A N 1
ATOM 1340 C CA . GLY A 1 169 ? -17.596 -5.348 14.454 1.00 95.50 169 GLY A CA 1
ATOM 1341 C C . GLY A 1 169 ? -17.843 -3.885 14.841 1.00 95.50 169 GLY A C 1
ATOM 1342 O O . GLY A 1 169 ? -18.679 -3.608 15.698 1.00 95.50 169 GLY A O 1
ATOM 1343 N N . ILE A 1 170 ? -17.103 -2.949 14.243 1.00 95.44 170 ILE A N 1
ATOM 1344 C CA . ILE A 1 170 ? -17.266 -1.510 14.468 1.00 95.44 170 ILE A CA 1
ATOM 1345 C C . ILE A 1 170 ? -18.268 -0.968 13.452 1.00 95.44 170 ILE A C 1
ATOM 1347 O O . ILE A 1 170 ? -18.089 -1.117 12.242 1.00 95.44 170 ILE A O 1
ATOM 1351 N N . PHE A 1 171 ? -19.318 -0.322 13.957 1.00 91.00 171 PHE A N 1
ATOM 1352 C CA . PHE A 1 171 ? -20.412 0.207 13.152 1.00 91.00 171 PHE A CA 1
ATOM 1353 C C . PHE A 1 171 ? -20.372 1.742 13.096 1.00 91.00 171 PHE A C 1
ATOM 1355 O O . PHE A 1 171 ? -20.047 2.377 14.096 1.00 91.00 171 PHE A O 1
ATOM 1362 N N . PRO A 1 172 ? -20.774 2.350 11.968 1.00 86.38 172 PRO A N 1
ATOM 1363 C CA . PRO A 1 172 ? -20.748 3.802 11.741 1.00 86.38 172 PRO A CA 1
ATOM 1364 C C . PRO A 1 172 ? -21.762 4.613 12.559 1.00 86.38 172 PRO A C 1
ATOM 1366 O O . PRO A 1 172 ? -21.814 5.834 12.434 1.00 86.38 172 PRO A O 1
ATOM 1369 N N . GLY A 1 173 ? -22.595 3.972 13.385 1.00 87.62 173 GLY A N 1
ATOM 1370 C CA . GLY A 1 173 ? -23.676 4.650 14.098 1.00 87.62 173 GLY A CA 1
ATOM 1371 C C . GLY A 1 173 ? -24.602 5.380 13.120 1.00 87.62 173 GLY A C 1
ATOM 1372 O O . GLY A 1 173 ? -25.254 4.739 12.300 1.00 87.62 173 GLY A O 1
ATOM 1373 N N . ASN A 1 174 ? -24.621 6.714 13.198 1.00 90.25 174 ASN A N 1
ATOM 1374 C CA . ASN A 1 174 ? -25.424 7.586 12.332 1.00 90.25 174 ASN A CA 1
ATOM 1375 C C . ASN A 1 174 ? -24.640 8.165 11.138 1.00 90.25 174 ASN A C 1
ATOM 1377 O O . ASN A 1 174 ? -25.180 8.980 10.392 1.00 90.25 174 ASN A O 1
ATOM 1381 N N . GLU A 1 175 ? -23.365 7.809 10.971 1.00 91.88 175 GLU A N 1
ATOM 1382 C CA . GLU A 1 175 ? -22.537 8.351 9.900 1.00 91.88 175 GLU A CA 1
ATOM 1383 C C . GLU A 1 175 ? -22.975 7.820 8.526 1.00 91.88 175 GLU A C 1
ATOM 1385 O O . GLU A 1 175 ? -23.119 6.614 8.305 1.00 91.88 175 GLU A O 1
ATOM 1390 N N . ILE A 1 176 ? -23.165 8.737 7.577 1.00 90.94 176 ILE A N 1
ATOM 1391 C CA . ILE A 1 176 ? -23.544 8.408 6.202 1.00 90.94 176 ILE A CA 1
ATOM 1392 C C . ILE A 1 176 ? -22.284 7.985 5.431 1.00 90.94 176 ILE A C 1
ATOM 1394 O O . ILE A 1 176 ? -21.287 8.707 5.454 1.00 90.94 176 ILE A O 1
ATOM 1398 N N . PRO A 1 177 ? -22.299 6.849 4.708 1.00 91.31 177 PRO A N 1
ATOM 1399 C CA . PRO A 1 177 ? -21.139 6.413 3.946 1.00 91.31 177 PRO A CA 1
ATOM 1400 C C . PRO A 1 177 ? -20.838 7.381 2.796 1.00 91.31 177 PRO A C 1
ATOM 1402 O O . PRO A 1 177 ? -21.664 7.597 1.910 1.00 91.31 177 PRO A O 1
ATOM 1405 N N . SER A 1 178 ? -19.610 7.885 2.753 1.00 89.62 178 SER A N 1
ATOM 1406 C CA . SER A 1 178 ? -19.057 8.595 1.604 1.00 89.62 178 SER A CA 1
ATOM 1407 C C . SER A 1 178 ? -18.745 7.626 0.467 1.00 89.62 178 SER A C 1
ATOM 1409 O O . SER A 1 178 ? -18.217 6.524 0.681 1.00 89.62 178 SER A O 1
ATOM 1411 N N . ARG A 1 179 ? -19.061 8.038 -0.760 1.00 83.81 179 ARG A N 1
ATOM 1412 C CA . ARG A 1 179 ? -18.704 7.320 -1.986 1.00 83.81 179 ARG A CA 1
ATOM 1413 C C . ARG A 1 179 ? -17.438 7.919 -2.585 1.00 83.81 179 ARG A C 1
ATOM 1415 O O . ARG A 1 179 ? -17.111 9.073 -2.332 1.00 83.81 179 ARG A O 1
ATOM 1422 N N . ILE A 1 180 ? -16.725 7.112 -3.360 1.00 75.94 180 ILE A N 1
ATOM 1423 C CA . ILE A 1 180 ? -15.683 7.626 -4.244 1.00 75.94 180 ILE A CA 1
ATOM 1424 C C . ILE A 1 180 ? -16.425 8.185 -5.457 1.00 75.94 180 ILE A C 1
ATOM 1426 O O . ILE A 1 180 ? -16.972 7.412 -6.238 1.00 75.94 180 ILE A O 1
ATOM 1430 N N . ASP A 1 181 ? -16.523 9.512 -5.545 1.00 59.94 181 ASP A N 1
ATOM 1431 C CA . ASP A 1 181 ? -17.288 10.203 -6.598 1.00 59.94 181 ASP A CA 1
ATOM 1432 C C . ASP A 1 181 ? -16.544 10.270 -7.941 1.00 59.94 181 ASP A C 1
ATOM 1434 O O . ASP A 1 181 ? -17.146 10.570 -8.969 1.00 59.94 181 ASP A O 1
ATOM 1438 N N . VAL A 1 182 ? -15.241 9.972 -7.954 1.00 60.38 182 VAL A N 1
ATOM 1439 C CA . VAL A 1 182 ? -14.393 10.066 -9.147 1.00 60.38 182 VAL A CA 1
ATOM 1440 C C . VAL A 1 182 ? -13.607 8.770 -9.303 1.00 60.38 182 VAL A C 1
ATOM 1442 O O . VAL A 1 182 ? -12.716 8.476 -8.510 1.00 60.38 182 VAL A O 1
ATOM 1445 N N . GLY A 1 183 ? -13.964 7.980 -10.314 1.00 63.12 183 GLY A N 1
ATOM 1446 C CA . GLY A 1 183 ? -13.079 6.957 -10.862 1.00 63.12 183 GLY A CA 1
ATOM 1447 C C . GLY A 1 183 ? -12.315 7.548 -12.041 1.00 63.12 183 GLY A C 1
ATOM 1448 O O . GLY A 1 183 ? -12.902 8.277 -12.841 1.00 63.12 183 GLY A O 1
ATOM 1449 N N . ASP A 1 184 ? -11.026 7.242 -12.161 1.00 68.56 184 ASP A N 1
ATOM 1450 C CA . ASP A 1 184 ? -10.270 7.601 -13.359 1.00 68.56 184 ASP A CA 1
ATOM 1451 C C . ASP A 1 184 ? -10.842 6.838 -14.565 1.00 68.56 184 ASP A C 1
ATOM 1453 O O . ASP A 1 184 ? -10.792 5.607 -14.616 1.00 68.56 184 ASP A O 1
ATOM 1457 N N . VAL A 1 185 ? -11.404 7.564 -15.537 1.00 78.50 185 VAL A N 1
ATOM 1458 C CA . VAL A 1 185 ? -11.900 6.981 -16.792 1.00 78.50 185 VAL A CA 1
ATOM 1459 C C . VAL A 1 185 ? -10.847 7.165 -17.886 1.00 78.50 185 VAL A C 1
ATOM 1461 O O . VAL A 1 185 ? -10.533 8.280 -18.317 1.00 78.50 185 VAL A O 1
ATOM 1464 N N . TYR A 1 186 ? -10.296 6.048 -18.357 1.00 76.00 186 TYR A N 1
ATOM 1465 C CA . TYR A 1 186 ? -9.296 6.024 -19.424 1.00 76.00 186 TYR A CA 1
ATOM 1466 C C . TYR A 1 186 ? -9.964 5.900 -20.794 1.00 76.00 186 TYR A C 1
ATOM 1468 O O . TYR A 1 186 ? -10.009 4.829 -21.392 1.00 76.00 186 TYR A O 1
ATOM 1476 N N . GLU A 1 187 ? -10.504 7.010 -21.293 1.00 81.94 187 GLU A N 1
ATOM 1477 C CA . GLU A 1 187 ? -11.037 7.085 -22.656 1.00 81.94 187 GLU A CA 1
ATOM 1478 C C . GLU A 1 187 ? -9.937 7.376 -23.689 1.00 81.94 187 GLU A C 1
ATOM 1480 O O . GLU A 1 187 ? -8.795 7.691 -23.347 1.00 81.94 187 GLU A O 1
ATOM 1485 N N . ALA A 1 188 ? -10.284 7.335 -24.979 1.00 80.81 188 ALA A N 1
ATOM 1486 C CA . ALA A 1 188 ? -9.349 7.607 -26.074 1.00 80.81 188 ALA A CA 1
ATOM 1487 C C . ALA A 1 188 ? -8.620 8.959 -25.933 1.00 80.81 188 ALA A C 1
ATOM 1489 O O . ALA A 1 188 ? -7.465 9.086 -26.331 1.00 80.81 188 ALA A O 1
ATOM 1490 N N . SER A 1 189 ? -9.270 9.972 -25.354 1.00 79.19 189 SER A N 1
ATOM 1491 C CA . SER A 1 189 ? -8.658 11.273 -25.056 1.00 79.19 189 SER A CA 1
ATOM 1492 C C . SER A 1 189 ? -7.587 11.174 -23.959 1.00 79.19 189 SER A C 1
ATOM 1494 O O . SER A 1 189 ? -6.493 11.719 -24.122 1.00 79.19 189 SER A O 1
ATOM 1496 N N . SER A 1 190 ? -7.865 10.442 -22.877 1.00 79.00 190 SER A N 1
ATOM 1497 C CA . SER A 1 190 ? -6.916 10.147 -21.797 1.00 79.00 190 SER A CA 1
ATOM 1498 C C . SER A 1 190 ? -5.722 9.346 -22.319 1.00 79.00 190 SER A C 1
ATOM 1500 O O . SER A 1 190 ? -4.578 9.714 -22.061 1.00 79.00 190 SER A O 1
ATOM 1502 N N . LEU A 1 191 ? -5.968 8.319 -23.139 1.00 77.50 191 LEU A N 1
ATOM 1503 C CA . LEU A 1 191 ? -4.919 7.492 -23.743 1.00 77.50 191 LEU A CA 1
ATOM 1504 C C . LEU A 1 191 ? -4.043 8.281 -24.729 1.00 77.50 191 LEU A C 1
ATOM 1506 O O . LEU A 1 191 ? -2.822 8.164 -24.680 1.00 77.50 191 LEU A O 1
ATOM 1510 N N . LYS A 1 192 ? -4.626 9.175 -25.541 1.00 78.19 192 LYS A N 1
ATOM 1511 C CA . LYS A 1 192 ? -3.856 10.094 -26.404 1.00 78.19 192 LYS A CA 1
ATOM 1512 C C . LYS A 1 192 ? -2.932 11.008 -25.602 1.00 78.19 192 LYS A C 1
ATOM 1514 O O . LYS A 1 192 ? -1.784 11.221 -25.985 1.00 78.19 192 LYS A O 1
ATOM 1519 N N . ARG A 1 193 ? -3.388 11.530 -24.455 1.00 73.50 193 ARG A N 1
ATOM 1520 C CA . ARG A 1 193 ? -2.528 12.304 -23.534 1.00 73.50 193 ARG A CA 1
ATOM 1521 C C . ARG A 1 193 ? -1.411 11.445 -22.928 1.00 73.50 193 ARG A C 1
ATOM 1523 O O . ARG A 1 193 ? -0.355 11.971 -22.583 1.00 73.50 193 ARG A O 1
ATOM 1530 N N . MET A 1 194 ? -1.620 10.133 -22.851 1.00 75.38 194 MET A N 1
ATOM 1531 C CA . MET A 1 194 ? -0.625 9.129 -22.469 1.00 75.38 194 MET A CA 1
ATOM 1532 C C . MET A 1 194 ? 0.198 8.596 -23.656 1.00 75.38 194 MET A C 1
ATOM 1534 O O . MET A 1 194 ? 0.973 7.666 -23.473 1.00 75.38 194 MET A O 1
ATOM 1538 N N . GLY A 1 195 ? 0.111 9.208 -24.842 1.00 68.69 195 GLY A N 1
ATOM 1539 C CA . GLY A 1 195 ? 0.961 8.886 -25.991 1.00 68.69 195 GLY A CA 1
ATOM 1540 C C . GLY A 1 195 ? 0.591 7.611 -26.752 1.00 68.69 195 GLY A C 1
ATOM 1541 O O . GLY A 1 195 ? 1.485 7.025 -27.360 1.00 68.69 195 GLY A O 1
ATOM 1542 N N . TRP A 1 196 ? -0.676 7.187 -26.688 1.00 68.56 196 TRP A N 1
ATOM 1543 C CA . TRP A 1 196 ? -1.255 6.161 -27.566 1.00 68.56 196 TRP A CA 1
ATOM 1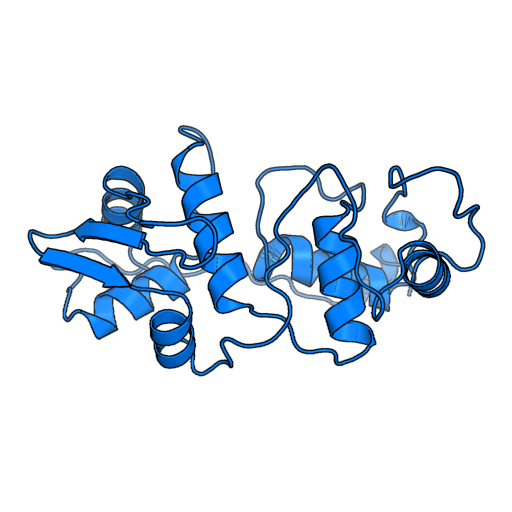544 C C . TRP A 1 196 ? -1.686 6.735 -28.921 1.00 68.56 196 TRP A C 1
ATOM 1546 O O . TRP A 1 196 ? -2.171 7.895 -28.946 1.00 68.56 196 TRP A O 1
#